Protein AF-A0A177DL27-F1 (afdb_monomer)

Foldseek 3Di:
DDPPPDPDPDPLLVVLVCCFVPPFKADAAQLVPDVVSVPRPDPDIAGLLVVQLVQQCDAPDPVPSQGSVNSVLVVDDQDPPQPDRDDPVCCDDDQHASLVLSLCSVVVNNSCSVLLSVLVNGPVCLQPCDPSSLVSSLVVCVPDPDPDDSCVVVVSSNLCSLNHPADADDPPCQPPPPPGPHHHQFNHKAWDDPDDDPKTK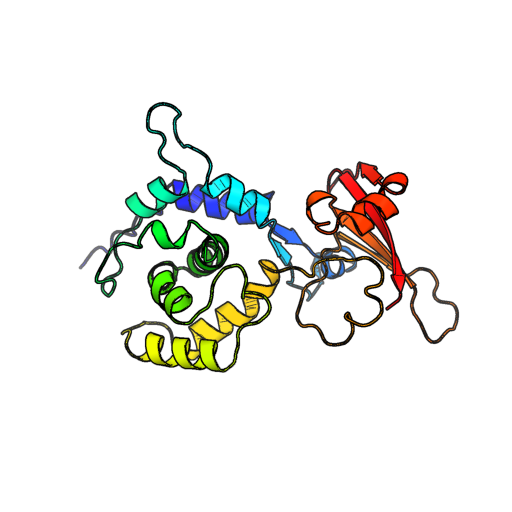IKTKHALSSHPYPVVCVVQVVQWDQDPPRGIIGIDIDID

Sequence (240 aa):
MAHTVQPHASQTLREFLHLLKQQWTLSVACQNQCDPPEQCSCLRYIVHVEDLKRWWKRTVSESTGQTKLQRLLDELEPAEHQLFPVEQKLFSGEYTCLTVFSLLLTQGRHHLIERFHNSGIDDRDLEKITPNSEATLRNSLAIVPSHDDVEKIIGDFQRERWAYCPLKLELHMDRYLQFTRVIPPFCRKVILGDKGGTASIYWVTVQKDLLSDDSLKNALQDSLYQDKEFGEVSQNGFNA

Secondary structure (DSSP, 8-state):
----------HHHHHHHHHHHHTSEEE-HHHHTSSSGGG-----EEE-HHHHHHHHHSBS-TTT--BHHHHHHHHSPPPTT-SSPPPGGGGSSTT--HHHHHHHHHTT-GGGHHHHHHTT--TTTTS---HHHHHHHHHHHTTS--SS-HHHHHHHHHHHTTTTSPPPP-TT-TTSSTT--S----SEEEE---SS-S--EEEEEEEGGG---HHHHHHTGGGEEEETTTEEEEEEEEE-

Nearest PDB structures (foldseek):
  5ibo-assembly2_B  TM=3.566E-01  e=8.378E+00  Oplophorus gracilirostris
  5t2o-assembly1_A  TM=1.981E-01  e=3.232E+00  synthetic construct

Organism: Alternaria alternata (NCBI:txid5599)

Structure (mmCIF, N/CA/C/O backbone):
data_AF-A0A177DL27-F1
#
_entry.id   AF-A0A177DL27-F1
#
loop_
_atom_site.group_PDB
_atom_site.id
_atom_site.type_symbol
_atom_site.label_atom_id
_atom_site.label_alt_id
_atom_site.label_comp_id
_atom_site.label_asym_id
_atom_site.label_entity_id
_atom_site.label_seq_id
_atom_site.pdbx_PDB_ins_code
_atom_site.Cartn_x
_atom_site.Cartn_y
_atom_site.Cartn_z
_atom_site.occupancy
_atom_site.B_iso_or_equiv
_atom_site.auth_seq_id
_atom_site.auth_comp_id
_atom_site.auth_asym_id
_atom_site.auth_atom_id
_atom_site.pdbx_PDB_model_num
ATOM 1 N N . MET A 1 1 ? 25.923 -28.989 -17.346 1.00 34.41 1 MET A N 1
ATOM 2 C CA . MET A 1 1 ? 25.128 -28.954 -16.101 1.00 34.41 1 MET A CA 1
ATOM 3 C C . MET A 1 1 ? 25.389 -27.607 -15.451 1.00 34.41 1 MET A C 1
ATOM 5 O O . MET A 1 1 ? 26.432 -27.434 -14.839 1.00 34.41 1 MET A O 1
ATOM 9 N N . ALA A 1 2 ? 24.532 -26.621 -15.719 1.00 32.34 2 ALA A N 1
ATOM 10 C CA . ALA A 1 2 ? 24.652 -25.290 -15.134 1.00 32.34 2 ALA A CA 1
ATOM 11 C C . ALA A 1 2 ? 23.882 -25.294 -13.812 1.00 32.34 2 ALA A C 1
ATOM 13 O O . ALA A 1 2 ? 22.670 -25.499 -13.802 1.00 32.34 2 ALA A O 1
ATOM 14 N N . HIS A 1 3 ? 24.597 -25.145 -12.701 1.00 32.59 3 HIS A N 1
ATOM 15 C CA . HIS A 1 3 ? 23.980 -24.901 -11.408 1.00 32.59 3 HIS A CA 1
ATOM 16 C C . HIS A 1 3 ? 23.447 -23.470 -11.411 1.00 32.59 3 HIS A C 1
ATOM 18 O O . HIS A 1 3 ? 24.212 -22.518 -11.277 1.00 32.59 3 HIS A O 1
ATOM 24 N N . THR A 1 4 ? 22.138 -23.318 -11.594 1.00 36.19 4 THR A N 1
ATOM 25 C CA . THR A 1 4 ? 21.438 -22.064 -11.323 1.00 36.19 4 THR A CA 1
ATOM 26 C C . THR A 1 4 ? 21.503 -21.834 -9.817 1.00 36.19 4 THR A C 1
ATOM 28 O O . THR A 1 4 ? 20.732 -22.410 -9.050 1.00 36.19 4 THR A O 1
ATOM 31 N N . VAL A 1 5 ? 22.495 -21.062 -9.376 1.00 37.41 5 VAL A N 1
ATOM 32 C CA . VAL A 1 5 ? 22.563 -20.550 -8.008 1.00 37.41 5 VAL A CA 1
ATOM 33 C C . VAL A 1 5 ? 21.316 -19.691 -7.823 1.00 37.41 5 VAL A C 1
ATOM 35 O O . VAL A 1 5 ? 21.174 -18.667 -8.485 1.00 37.41 5 VAL A O 1
ATOM 38 N N . GLN A 1 6 ? 20.371 -20.136 -6.991 1.00 42.50 6 GLN A N 1
ATOM 39 C CA . GLN A 1 6 ? 19.244 -19.289 -6.617 1.00 42.50 6 GLN A CA 1
ATOM 40 C C . GLN A 1 6 ? 19.812 -18.032 -5.946 1.00 42.50 6 GLN A C 1
ATOM 42 O O . GLN A 1 6 ? 20.555 -18.172 -4.969 1.00 42.50 6 GLN A O 1
ATOM 47 N N . PRO A 1 7 ? 19.502 -16.821 -6.440 1.00 53.50 7 PRO A N 1
ATOM 48 C CA . PRO A 1 7 ? 19.966 -15.605 -5.799 1.00 53.50 7 PRO A CA 1
ATOM 49 C C . PRO A 1 7 ? 19.397 -15.578 -4.382 1.00 53.50 7 PRO A C 1
ATOM 51 O O . PRO A 1 7 ? 18.187 -15.699 -4.174 1.00 53.50 7 PRO A O 1
ATOM 54 N N . HIS A 1 8 ? 20.281 -15.484 -3.389 1.00 61.94 8 HIS A N 1
ATOM 55 C CA . HIS A 1 8 ? 19.873 -15.314 -2.004 1.00 61.94 8 HIS A CA 1
ATOM 56 C C . HIS A 1 8 ? 19.027 -14.044 -1.917 1.00 61.94 8 HIS A C 1
ATOM 58 O O . HIS A 1 8 ? 19.547 -12.944 -2.071 1.00 61.94 8 HIS A O 1
ATOM 64 N N . ALA A 1 9 ? 17.721 -14.200 -1.687 1.00 69.88 9 ALA A N 1
ATOM 65 C CA . ALA A 1 9 ? 16.817 -13.068 -1.554 1.00 69.88 9 ALA A CA 1
ATOM 66 C C . ALA A 1 9 ? 17.377 -12.067 -0.529 1.00 69.88 9 ALA A C 1
ATOM 68 O O . ALA A 1 9 ? 17.699 -12.450 0.610 1.00 69.88 9 ALA A O 1
ATOM 69 N N . SER A 1 10 ? 17.484 -10.804 -0.956 1.00 87.56 10 SER A N 1
ATOM 70 C CA . SER A 1 10 ? 17.924 -9.661 -0.151 1.00 87.56 10 SER A CA 1
ATOM 71 C C . SER A 1 10 ? 17.372 -9.755 1.278 1.00 87.56 10 SER A C 1
ATOM 73 O O . SER A 1 10 ? 16.202 -10.090 1.498 1.00 87.56 10 SER A O 1
ATOM 75 N N . GLN A 1 11 ? 18.222 -9.511 2.281 1.00 91.69 11 GLN A N 1
ATOM 76 C CA . GLN A 1 11 ? 17.776 -9.510 3.678 1.00 91.69 11 GLN A CA 1
ATOM 77 C C . GLN A 1 11 ? 16.697 -8.442 3.890 1.00 91.69 11 GLN A C 1
ATOM 79 O O . GLN A 1 11 ? 15.695 -8.710 4.554 1.00 91.69 11 GLN A O 1
ATOM 84 N N . THR A 1 12 ? 16.880 -7.270 3.278 1.00 93.44 12 THR A N 1
ATOM 85 C CA . THR A 1 12 ? 15.928 -6.158 3.335 1.00 93.44 12 THR A CA 1
ATOM 86 C C . THR A 1 12 ? 14.596 -6.533 2.686 1.00 93.44 12 THR A C 1
ATOM 88 O O . THR A 1 12 ? 13.541 -6.288 3.267 1.00 93.44 12 THR A O 1
ATOM 91 N N . LEU A 1 13 ? 14.627 -7.214 1.535 1.00 93.81 13 LEU A N 1
ATOM 92 C CA . LEU A 1 13 ? 13.432 -7.732 0.868 1.00 93.81 13 LEU A CA 1
ATOM 93 C C . LEU A 1 13 ? 12.689 -8.755 1.735 1.00 93.81 13 LEU A C 1
ATOM 95 O O . LEU A 1 13 ? 11.468 -8.699 1.852 1.00 93.81 13 LEU A O 1
ATOM 99 N N . ARG A 1 14 ? 13.409 -9.685 2.373 1.00 94.50 14 ARG A N 1
ATOM 100 C CA . ARG A 1 14 ? 12.795 -10.681 3.265 1.00 94.50 14 ARG A CA 1
ATOM 101 C C . ARG A 1 14 ? 12.122 -10.035 4.470 1.00 94.50 14 ARG A C 1
ATOM 103 O O . ARG A 1 14 ? 11.017 -10.436 4.827 1.00 94.50 14 ARG A O 1
ATOM 110 N N . GLU A 1 15 ? 12.767 -9.039 5.072 1.00 96.00 15 GLU A N 1
ATOM 111 C CA . GLU A 1 15 ? 12.184 -8.257 6.165 1.00 96.00 15 GLU A CA 1
ATOM 112 C C . GLU A 1 15 ? 10.920 -7.521 5.701 1.00 96.00 15 GLU A C 1
ATOM 114 O O . GLU A 1 15 ? 9.881 -7.645 6.345 1.00 96.00 15 GLU A O 1
ATOM 119 N N . PHE A 1 16 ? 10.979 -6.839 4.551 1.00 96.31 16 PHE A N 1
ATOM 120 C CA . PHE A 1 16 ? 9.825 -6.171 3.943 1.00 96.31 16 PHE A CA 1
ATOM 121 C C . PHE A 1 16 ? 8.644 -7.131 3.751 1.00 96.31 16 PHE A C 1
ATOM 123 O O . PHE A 1 16 ? 7.546 -6.863 4.232 1.00 96.31 16 PHE A O 1
ATOM 130 N N . LEU A 1 17 ? 8.867 -8.272 3.088 1.00 95.75 17 LEU A N 1
ATOM 131 C CA . LEU A 1 17 ? 7.815 -9.255 2.811 1.00 95.75 17 LEU A CA 1
ATOM 132 C C . LEU A 1 17 ? 7.240 -9.859 4.099 1.00 95.75 17 LEU A C 1
ATOM 134 O O . LEU A 1 17 ? 6.039 -10.126 4.178 1.00 95.75 17 LEU A O 1
ATOM 138 N N . HIS A 1 18 ? 8.080 -10.061 5.117 1.00 96.19 18 HIS A N 1
ATOM 139 C CA . HIS A 1 18 ? 7.638 -10.532 6.424 1.00 96.19 18 HIS A CA 1
ATOM 140 C C . HIS A 1 18 ? 6.729 -9.510 7.115 1.00 96.19 18 HIS A C 1
ATOM 142 O O . HIS A 1 18 ? 5.626 -9.866 7.528 1.00 96.19 18 HIS A O 1
ATOM 148 N N . LEU A 1 19 ? 7.155 -8.246 7.197 1.00 96.75 19 LEU A N 1
ATOM 149 C CA . LEU A 1 19 ? 6.371 -7.170 7.809 1.00 96.75 19 LEU A CA 1
ATOM 150 C C . LEU A 1 19 ? 5.068 -6.925 7.054 1.00 96.75 19 LEU A C 1
ATOM 152 O O . LEU A 1 19 ? 4.015 -6.811 7.678 1.00 96.75 19 LEU A O 1
ATOM 156 N N . LEU A 1 20 ? 5.114 -6.942 5.722 1.00 96.12 20 LEU A N 1
ATOM 157 C CA . LEU A 1 20 ? 3.921 -6.820 4.900 1.00 96.12 20 LEU A CA 1
ATOM 158 C C . LEU A 1 20 ? 2.906 -7.909 5.247 1.00 96.12 20 LEU A C 1
ATOM 160 O O . LEU A 1 20 ? 1.748 -7.598 5.501 1.00 96.12 20 LEU A O 1
ATOM 164 N N . LYS A 1 21 ? 3.340 -9.172 5.307 1.00 94.00 21 LYS A N 1
ATOM 165 C CA . LYS A 1 21 ? 2.449 -10.305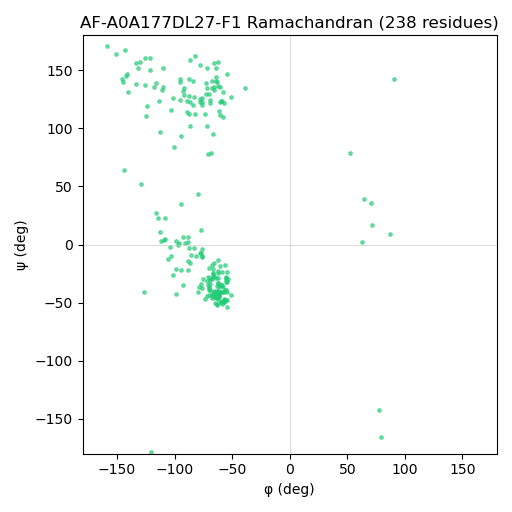 5.580 1.00 94.00 21 LYS A CA 1
ATOM 166 C C . LYS A 1 21 ? 1.934 -10.336 7.021 1.00 94.00 21 LYS A C 1
ATOM 168 O O . LYS A 1 21 ? 0.826 -10.807 7.241 1.00 94.00 21 LYS A O 1
ATOM 173 N N . GLN A 1 22 ? 2.754 -9.945 7.995 1.00 93.44 22 GLN A N 1
ATOM 174 C CA . GLN A 1 22 ? 2.463 -10.166 9.419 1.00 93.44 22 GLN A CA 1
ATOM 175 C C . GLN A 1 22 ? 1.935 -8.935 10.154 1.00 93.44 22 GLN A C 1
ATOM 177 O O . GLN A 1 22 ? 1.281 -9.096 11.176 1.00 93.44 22 GLN A O 1
ATOM 182 N N . GLN A 1 23 ? 2.263 -7.729 9.693 1.00 93.69 23 GLN A N 1
ATOM 183 C CA . GLN A 1 23 ? 1.995 -6.496 10.440 1.00 93.69 23 GLN A CA 1
ATOM 184 C C . GLN A 1 23 ? 1.215 -5.475 9.624 1.00 93.69 23 GLN A C 1
ATOM 186 O O . GLN A 1 23 ? 0.324 -4.831 10.159 1.00 93.69 23 GLN A O 1
ATOM 191 N N . TRP A 1 24 ? 1.534 -5.319 8.339 1.00 95.00 24 TRP A N 1
ATOM 192 C CA . TRP A 1 24 ? 0.912 -4.274 7.523 1.00 95.00 24 TRP A CA 1
ATOM 193 C C . TRP A 1 24 ? -0.265 -4.762 6.697 1.00 95.00 24 TRP A C 1
ATOM 195 O O . TRP A 1 24 ? -0.838 -3.957 5.979 1.00 95.00 24 TRP A O 1
ATOM 205 N N . THR A 1 25 ? -0.621 -6.041 6.757 1.00 94.00 25 THR A N 1
ATOM 206 C CA . THR A 1 25 ? -1.803 -6.564 6.069 1.00 94.00 25 THR A CA 1
ATOM 207 C C . THR A 1 25 ? -2.936 -6.734 7.063 1.00 94.00 25 THR A C 1
ATOM 209 O O . THR A 1 25 ? -2.788 -7.446 8.054 1.00 94.00 25 THR A O 1
ATOM 212 N N . LEU A 1 26 ? -4.080 -6.131 6.752 1.00 91.56 26 LEU A N 1
ATOM 213 C CA . LEU A 1 26 ? -5.310 -6.271 7.514 1.00 91.56 26 LEU A CA 1
ATOM 214 C C . LEU A 1 26 ? -6.366 -7.011 6.687 1.00 91.56 26 LEU A C 1
ATOM 216 O O . LEU A 1 26 ? -6.751 -6.577 5.597 1.00 91.56 26 LEU A O 1
ATOM 220 N N . SER A 1 27 ? -6.866 -8.111 7.243 1.00 89.19 27 SER A N 1
ATOM 221 C CA . SER A 1 27 ? -8.041 -8.830 6.747 1.00 89.19 27 SER A CA 1
ATOM 222 C C . SER A 1 27 ? -9.299 -7.976 6.885 1.00 89.19 27 SER A C 1
ATOM 224 O O . SER A 1 27 ? -9.548 -7.386 7.938 1.00 89.19 27 SER A O 1
ATOM 226 N N . VAL A 1 28 ? -10.117 -7.906 5.834 1.00 84.69 28 VAL A N 1
ATOM 227 C CA . VAL A 1 28 ? -11.296 -7.021 5.835 1.00 84.69 28 VAL A CA 1
ATOM 228 C C . VAL A 1 28 ? -12.519 -7.703 6.448 1.00 84.69 28 VAL A C 1
ATOM 230 O O . VAL A 1 28 ? -12.626 -8.928 6.459 1.00 84.69 28 VAL A O 1
ATOM 233 N N . ALA A 1 29 ? -13.497 -6.915 6.898 1.00 82.69 29 ALA A N 1
ATOM 234 C CA . ALA A 1 29 ? -14.617 -7.405 7.704 1.00 82.69 29 ALA A CA 1
ATOM 235 C C . ALA A 1 29 ? -15.412 -8.592 7.120 1.00 82.69 29 ALA A C 1
ATOM 237 O O . ALA A 1 29 ? -15.924 -9.382 7.905 1.00 82.69 29 ALA A O 1
ATOM 238 N N . CYS A 1 30 ? -15.511 -8.760 5.790 1.00 77.81 30 CYS A N 1
ATOM 239 C CA . CYS A 1 30 ? -16.160 -9.947 5.197 1.00 77.81 30 CYS A CA 1
ATOM 240 C C . CYS A 1 30 ? -15.512 -11.255 5.685 1.00 77.81 30 CYS A C 1
ATOM 242 O O . CYS A 1 30 ? -16.220 -12.217 5.949 1.00 77.81 30 CYS A O 1
ATOM 244 N N . GLN A 1 31 ? -14.183 -11.278 5.831 1.00 68.56 31 GLN A N 1
ATOM 245 C CA . GLN A 1 31 ? -13.420 -12.436 6.299 1.00 68.56 31 GLN A CA 1
ATOM 246 C C . GLN A 1 31 ? -13.692 -12.718 7.772 1.00 68.56 31 GLN A C 1
ATOM 248 O O . GLN A 1 31 ? -13.871 -13.866 8.161 1.00 68.56 31 GLN A O 1
ATOM 253 N N . ASN A 1 32 ? -13.810 -11.654 8.565 1.00 60.12 32 ASN A N 1
ATOM 254 C CA . ASN A 1 32 ? -14.014 -11.726 10.011 1.00 60.12 32 ASN A CA 1
ATOM 255 C C . ASN A 1 32 ? -15.469 -12.050 10.404 1.00 60.12 32 ASN A C 1
ATOM 257 O O . ASN A 1 32 ? -15.759 -12.243 11.581 1.00 60.12 32 ASN A O 1
ATOM 261 N N . GLN A 1 33 ? -16.391 -12.074 9.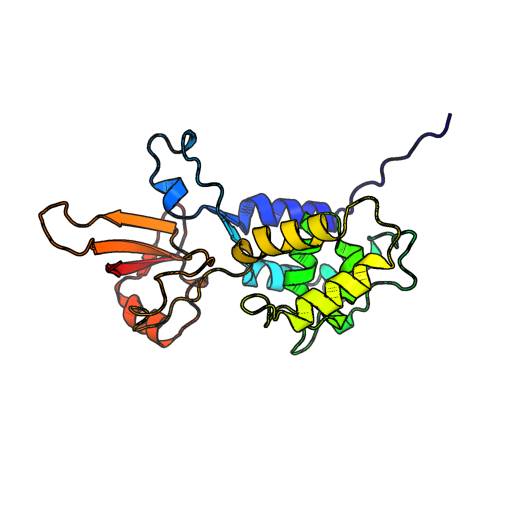438 1.00 64.25 33 GLN A N 1
ATOM 262 C CA . GLN A 1 33 ? -17.815 -12.384 9.634 1.00 64.25 33 GLN A CA 1
ATOM 263 C C . GLN A 1 33 ? -18.223 -13.768 9.143 1.00 64.25 33 GLN A C 1
ATOM 265 O O . GLN A 1 33 ? -19.348 -14.193 9.397 1.00 64.25 33 GLN A O 1
ATOM 270 N N . CYS A 1 34 ? -17.360 -14.440 8.387 1.00 66.75 34 CYS A N 1
ATOM 271 C CA . CYS A 1 34 ? -17.613 -15.800 7.950 1.00 66.75 34 CYS A CA 1
ATOM 272 C C . CYS A 1 34 ? -17.577 -16.739 9.168 1.00 66.75 34 CYS A C 1
ATOM 274 O O . CYS A 1 34 ? -16.680 -16.628 10.001 1.00 66.75 34 CYS A O 1
ATOM 276 N N . ASP A 1 35 ? -18.546 -17.652 9.269 1.00 59.28 35 ASP A N 1
ATOM 277 C CA . ASP A 1 35 ? -18.587 -18.689 10.304 1.00 59.28 35 ASP A CA 1
ATOM 278 C C . ASP A 1 35 ? -18.689 -20.085 9.652 1.00 59.28 35 ASP A C 1
ATOM 280 O O . ASP A 1 35 ? -19.717 -20.393 9.043 1.00 59.28 35 ASP A O 1
ATOM 284 N N . PRO A 1 36 ? -17.637 -20.923 9.722 1.00 66.56 36 PRO A N 1
ATOM 285 C CA . PRO A 1 36 ? -16.318 -20.609 10.265 1.00 66.56 36 PRO A CA 1
ATOM 286 C C . PRO A 1 36 ? -15.531 -19.665 9.325 1.00 66.56 36 PRO A C 1
ATOM 288 O O . PRO A 1 36 ? -15.703 -19.731 8.102 1.00 66.56 36 PRO A O 1
ATOM 291 N N . PRO A 1 37 ? -14.611 -18.828 9.846 1.00 60.50 37 PRO A N 1
ATOM 292 C CA . PRO A 1 37 ? -13.827 -17.879 9.038 1.00 60.50 37 PRO A CA 1
ATOM 293 C C . PRO A 1 37 ? -13.053 -18.539 7.887 1.00 60.50 37 PRO A C 1
ATOM 295 O O . PRO A 1 37 ? -12.838 -17.952 6.830 1.00 60.50 37 PRO A O 1
ATOM 298 N N . GLU A 1 38 ? -12.680 -19.803 8.073 1.00 65.88 38 GLU A N 1
ATOM 299 C CA . GLU A 1 38 ? -11.932 -20.644 7.133 1.00 65.88 38 GLU A CA 1
ATOM 300 C C . GLU A 1 38 ? -12.706 -20.973 5.847 1.00 65.88 38 GLU A C 1
ATOM 302 O O . GLU A 1 38 ? -12.103 -21.318 4.833 1.00 65.88 38 GLU A O 1
ATOM 307 N N . GLN A 1 39 ? -14.038 -20.866 5.870 1.00 72.19 39 GLN A N 1
ATOM 308 C CA . GLN A 1 39 ? -14.895 -21.109 4.704 1.00 72.19 39 GLN A CA 1
ATOM 309 C C . GLN A 1 39 ? -15.164 -19.837 3.895 1.00 72.19 39 GLN A C 1
ATOM 311 O O . GLN A 1 39 ? -15.884 -19.872 2.894 1.00 72.19 39 GLN A O 1
ATOM 316 N N . CYS A 1 40 ? -14.587 -18.705 4.299 1.00 73.44 40 CYS A N 1
ATOM 317 C CA . CYS A 1 40 ? -14.791 -17.457 3.596 1.00 73.44 40 CYS A CA 1
ATOM 318 C C . CYS A 1 40 ? -14.124 -17.476 2.220 1.00 73.44 40 CYS A C 1
ATOM 320 O O . CYS A 1 40 ? -12.907 -17.586 2.095 1.00 73.44 40 CYS A O 1
ATOM 322 N N . SER A 1 41 ? -14.910 -17.263 1.165 1.00 79.31 41 SER A N 1
ATOM 323 C CA . SER A 1 41 ? -14.376 -17.048 -0.185 1.00 79.31 41 SER A CA 1
ATOM 324 C C . SER A 1 41 ? -13.817 -15.634 -0.383 1.00 79.31 41 SER A C 1
ATOM 326 O O . SER A 1 41 ? -13.248 -15.325 -1.432 1.00 79.31 41 SER A O 1
ATOM 328 N N . CYS A 1 42 ? -14.006 -14.743 0.596 1.00 79.88 42 CYS A N 1
ATOM 329 C CA . CYS A 1 42 ? -13.462 -13.396 0.559 1.00 79.88 42 CYS A CA 1
ATOM 330 C C . CYS A 1 42 ? -11.953 -13.475 0.814 1.00 79.88 42 CYS A C 1
ATOM 332 O O . CYS A 1 42 ? -11.529 -13.811 1.910 1.00 79.88 42 CYS A O 1
ATOM 334 N N . LEU A 1 43 ? -11.129 -13.162 -0.184 1.00 81.50 43 LEU A N 1
ATOM 335 C CA . LEU A 1 43 ? -9.661 -13.132 -0.065 1.00 81.50 43 LEU A CA 1
ATOM 336 C C . LEU A 1 43 ? -9.116 -11.694 -0.082 1.00 81.50 43 LEU A C 1
ATOM 338 O O . LEU A 1 43 ? -7.978 -11.448 -0.471 1.00 81.50 43 LEU A O 1
ATOM 342 N N . ARG A 1 44 ? -9.967 -10.726 0.273 1.00 87.50 44 ARG A N 1
ATOM 343 C CA . ARG A 1 44 ? -9.636 -9.300 0.241 1.00 87.50 44 ARG A CA 1
ATOM 344 C C . ARG A 1 44 ? -8.918 -8.892 1.516 1.00 87.50 44 ARG A C 1
ATOM 346 O O . ARG A 1 44 ? -9.316 -9.282 2.602 1.00 87.50 44 ARG A O 1
ATOM 353 N N . TYR A 1 45 ? -7.925 -8.037 1.367 1.00 92.38 45 TYR A N 1
ATOM 354 C CA . TYR A 1 45 ? -7.178 -7.439 2.461 1.00 92.38 45 TYR A CA 1
ATOM 355 C C . TYR A 1 45 ? -6.847 -5.995 2.098 1.00 92.38 45 TYR A C 1
ATOM 357 O O . TYR A 1 45 ? -6.991 -5.595 0.938 1.00 92.38 45 TYR A O 1
ATOM 365 N N . ILE A 1 46 ? -6.401 -5.227 3.082 1.00 94.62 46 ILE A N 1
ATOM 366 C CA . ILE A 1 46 ? -5.811 -3.907 2.869 1.00 94.62 46 ILE A CA 1
ATOM 367 C C . ILE A 1 46 ? -4.395 -3.875 3.433 1.00 94.62 46 ILE A C 1
ATOM 369 O O . ILE A 1 46 ? -4.029 -4.700 4.270 1.00 94.62 46 ILE A O 1
ATOM 373 N N . VAL A 1 47 ? -3.607 -2.915 2.968 1.00 95.56 47 VAL A N 1
ATOM 374 C CA . VAL A 1 47 ? -2.242 -2.669 3.415 1.00 95.56 47 VAL A CA 1
ATOM 375 C C . VAL A 1 47 ? -2.190 -1.347 4.181 1.00 95.56 47 VAL A C 1
ATOM 377 O O . VAL A 1 47 ? -2.685 -0.331 3.694 1.00 95.56 47 VAL A O 1
ATOM 380 N N . HIS A 1 48 ? -1.538 -1.333 5.344 1.00 95.19 48 HIS A N 1
ATOM 381 C CA . HIS A 1 48 ? -1.183 -0.123 6.090 1.00 95.19 48 HIS A CA 1
ATOM 382 C C . HIS A 1 48 ? -0.064 0.629 5.351 1.00 95.19 48 HIS A C 1
ATOM 384 O O . HIS A 1 48 ? 1.122 0.543 5.679 1.00 95.19 48 HIS A O 1
ATOM 390 N N . VAL A 1 49 ? -0.442 1.347 4.289 1.00 94.62 49 VAL A N 1
ATOM 391 C CA . VAL A 1 49 ? 0.491 2.012 3.365 1.00 94.62 49 VAL A CA 1
ATOM 392 C C . VAL A 1 49 ? 1.384 3.030 4.069 1.00 94.62 49 VAL A C 1
ATOM 394 O O . VAL A 1 49 ? 2.555 3.162 3.716 1.00 94.62 49 VAL A O 1
ATOM 397 N N . GLU A 1 50 ? 0.878 3.732 5.081 1.00 93.44 50 GLU A N 1
ATOM 398 C CA . GLU A 1 50 ? 1.674 4.729 5.801 1.00 93.44 50 GLU A CA 1
ATOM 399 C C . GLU A 1 50 ? 2.764 4.092 6.672 1.00 93.44 50 GLU A C 1
ATOM 401 O O . GLU A 1 50 ? 3.880 4.616 6.733 1.00 93.44 50 GLU A O 1
ATOM 406 N N . ASP A 1 51 ? 2.511 2.924 7.264 1.00 95.25 51 ASP A N 1
ATOM 407 C CA . ASP A 1 51 ? 3.535 2.162 7.988 1.00 95.25 51 ASP A CA 1
ATOM 408 C C . ASP A 1 51 ? 4.603 1.620 7.038 1.00 95.25 51 ASP A C 1
ATOM 410 O O . ASP A 1 51 ? 5.802 1.754 7.302 1.00 95.25 51 ASP A O 1
ATOM 414 N N . LEU A 1 52 ? 4.172 1.099 5.890 1.00 95.88 52 LEU A N 1
ATOM 415 C CA . LEU A 1 52 ? 5.048 0.668 4.805 1.00 95.88 52 LEU A CA 1
ATOM 416 C C . LEU A 1 52 ? 5.946 1.820 4.319 1.00 95.88 52 LEU A C 1
ATOM 418 O O . LEU A 1 52 ? 7.169 1.671 4.248 1.00 95.88 52 LEU A O 1
ATOM 422 N N . LYS A 1 53 ? 5.375 3.000 4.041 1.00 95.12 53 LYS A N 1
ATOM 423 C CA . LYS A 1 53 ? 6.135 4.189 3.612 1.00 95.12 53 LYS A CA 1
ATOM 424 C C . LYS A 1 53 ? 7.101 4.655 4.696 1.00 95.12 53 LYS A C 1
ATOM 426 O O . LYS A 1 53 ? 8.234 5.031 4.385 1.00 95.12 53 LYS A O 1
ATOM 431 N N . ARG A 1 54 ? 6.677 4.635 5.965 1.00 95.69 54 ARG A N 1
ATOM 432 C CA . ARG A 1 54 ? 7.531 4.995 7.105 1.00 95.69 54 ARG A CA 1
ATOM 433 C C . ARG A 1 54 ? 8.711 4.038 7.227 1.00 95.69 54 ARG A C 1
ATOM 435 O O . ARG A 1 54 ? 9.830 4.491 7.458 1.00 95.69 54 ARG A O 1
ATOM 442 N N . TRP A 1 55 ? 8.486 2.742 7.023 1.00 96.44 55 TRP A N 1
ATOM 443 C CA . TRP A 1 55 ? 9.549 1.745 7.068 1.00 96.44 55 TRP A CA 1
ATOM 444 C C . TRP A 1 55 ? 10.567 1.933 5.939 1.00 96.44 55 TRP A C 1
ATOM 446 O O . TRP A 1 55 ? 11.764 1.934 6.220 1.00 96.44 55 TR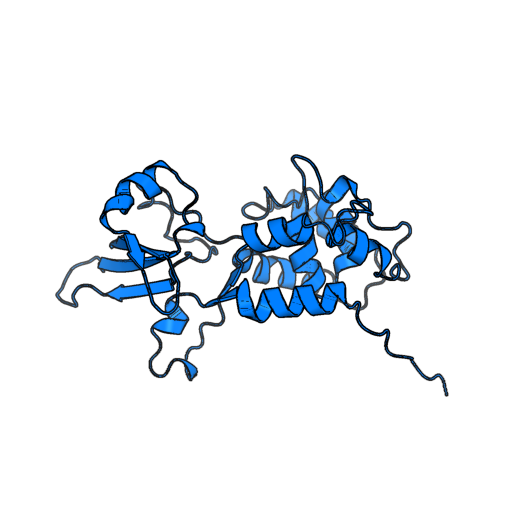P A O 1
ATOM 456 N N . TRP A 1 56 ? 10.134 2.215 4.703 1.00 95.62 56 TRP A N 1
ATOM 457 C CA . TRP A 1 56 ? 11.058 2.516 3.597 1.00 95.62 56 TRP A CA 1
ATOM 458 C C . TRP A 1 56 ? 11.972 3.709 3.872 1.00 95.62 56 TRP A C 1
ATOM 460 O O . TRP A 1 56 ? 13.145 3.696 3.496 1.00 95.62 56 TRP A O 1
ATOM 470 N N . LYS A 1 57 ? 11.437 4.729 4.551 1.00 94.56 57 LYS A N 1
ATOM 471 C CA . LYS A 1 57 ? 12.154 5.959 4.910 1.00 94.56 57 LYS A CA 1
ATOM 472 C C . LYS A 1 57 ? 13.019 5.816 6.165 1.00 94.56 57 LYS A C 1
ATOM 474 O O . LYS A 1 57 ? 13.808 6.712 6.454 1.00 94.56 57 LYS A O 1
ATOM 479 N N . ARG A 1 58 ? 12.897 4.716 6.914 1.00 94.56 58 ARG A N 1
ATOM 480 C CA . ARG A 1 58 ? 13.685 4.481 8.128 1.00 94.56 58 ARG A CA 1
ATOM 481 C C . ARG A 1 58 ? 15.165 4.328 7.778 1.00 94.56 58 ARG A C 1
ATOM 483 O O . ARG A 1 58 ? 15.513 3.593 6.853 1.00 94.56 58 ARG A O 1
ATOM 490 N N . THR A 1 59 ? 16.033 4.979 8.544 1.00 93.38 59 THR A N 1
ATOM 491 C CA . THR A 1 59 ? 17.487 4.821 8.432 1.00 93.38 59 THR A CA 1
ATOM 492 C C . THR A 1 59 ? 17.931 3.465 8.992 1.00 93.38 59 THR A C 1
ATOM 494 O O . THR A 1 59 ? 17.423 2.987 10.008 1.00 93.38 59 THR A O 1
ATOM 497 N N . VAL A 1 60 ? 18.867 2.809 8.303 1.00 88.81 60 VAL A N 1
ATOM 498 C CA . VAL A 1 60 ? 19.451 1.515 8.701 1.00 88.81 60 VAL A CA 1
ATOM 499 C C . VAL A 1 60 ? 20.457 1.706 9.836 1.00 88.81 60 VAL A C 1
ATOM 501 O O . VAL A 1 60 ? 20.523 0.886 10.747 1.00 88.81 60 VAL A O 1
ATOM 504 N N . SER A 1 61 ? 21.217 2.798 9.780 1.00 84.50 61 SER A N 1
ATOM 505 C CA . SER A 1 61 ? 22.143 3.252 10.813 1.00 84.50 61 SER A CA 1
ATOM 506 C C . SER A 1 61 ? 22.159 4.778 10.828 1.00 84.50 61 SER A C 1
ATOM 508 O O . SER A 1 61 ? 22.135 5.407 9.769 1.00 84.50 61 SER A O 1
ATOM 510 N N . GLU A 1 62 ? 22.249 5.378 12.014 1.00 77.06 62 GLU A N 1
ATOM 511 C CA . GLU A 1 62 ? 22.412 6.832 12.160 1.00 77.06 62 GLU A CA 1
ATOM 512 C C . GLU A 1 62 ? 23.723 7.329 11.537 1.00 77.06 62 GLU A C 1
ATOM 514 O O . GLU A 1 62 ? 23.788 8.449 11.045 1.00 77.06 62 GLU A O 1
ATOM 519 N N . SER A 1 63 ? 24.753 6.478 11.497 1.00 76.06 63 SER A N 1
ATOM 520 C CA . SER A 1 63 ? 26.075 6.843 10.980 1.00 76.06 63 SER A CA 1
ATOM 521 C C . SER A 1 63 ? 26.152 6.936 9.456 1.00 76.06 63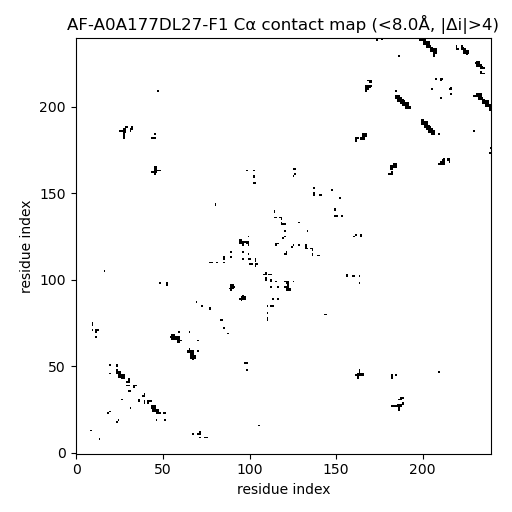 SER A C 1
ATOM 523 O O . SER A 1 63 ? 26.965 7.696 8.940 1.00 76.06 63 SER A O 1
ATOM 525 N N . THR A 1 64 ? 25.341 6.163 8.728 1.00 80.94 64 THR A N 1
ATOM 526 C CA . THR A 1 64 ? 25.369 6.145 7.256 1.00 80.94 64 THR A CA 1
ATOM 527 C C . THR A 1 64 ? 24.278 7.010 6.643 1.00 80.94 64 THR A C 1
ATOM 529 O O . THR A 1 64 ? 24.377 7.362 5.473 1.00 80.94 64 THR A O 1
ATOM 532 N N . GLY A 1 65 ? 23.209 7.309 7.393 1.00 86.88 65 GLY A N 1
ATOM 533 C CA . GLY A 1 65 ? 22.019 7.986 6.868 1.00 86.88 65 GLY A CA 1
ATOM 534 C C . GLY A 1 65 ? 21.271 7.189 5.788 1.00 86.88 65 GLY A C 1
ATOM 535 O O . GLY A 1 65 ? 20.272 7.672 5.262 1.00 86.88 65 GLY A O 1
ATOM 536 N N . GLN A 1 66 ? 21.726 5.971 5.468 1.00 91.44 66 GLN A N 1
ATOM 537 C CA . GLN A 1 66 ? 21.163 5.136 4.413 1.00 91.44 66 GLN A CA 1
ATOM 538 C C . GLN A 1 66 ? 19.783 4.636 4.834 1.00 91.44 66 GLN A C 1
ATOM 540 O O . GLN A 1 66 ? 19.622 4.081 5.927 1.00 91.44 66 GLN A O 1
ATOM 545 N N . THR A 1 67 ? 18.782 4.807 3.976 1.00 94.31 67 THR A N 1
ATOM 546 C CA . THR A 1 67 ? 17.420 4.325 4.243 1.00 94.31 67 THR A CA 1
ATOM 547 C C . THR A 1 67 ? 17.257 2.845 3.895 1.00 94.31 67 THR A C 1
ATOM 549 O O . THR A 1 67 ? 18.046 2.274 3.138 1.00 94.31 67 THR A O 1
ATOM 552 N N . LYS A 1 68 ? 16.206 2.202 4.424 1.00 94.69 68 LYS A N 1
ATOM 553 C CA . LYS A 1 68 ? 15.819 0.832 4.040 1.00 94.69 68 LYS A CA 1
ATOM 554 C C . LYS A 1 68 ? 15.601 0.708 2.534 1.00 94.69 68 LYS A C 1
ATOM 556 O O . LYS A 1 68 ? 16.015 -0.286 1.948 1.00 94.69 68 LYS A O 1
ATOM 561 N N . LEU A 1 69 ? 15.002 1.724 1.912 1.00 93.88 69 LEU A N 1
ATOM 562 C CA . LEU A 1 69 ? 14.820 1.759 0.464 1.00 93.88 69 LEU A CA 1
ATOM 563 C C . LEU A 1 69 ? 16.155 1.778 -0.275 1.00 93.88 69 LEU A C 1
ATOM 565 O O . LEU A 1 69 ? 16.361 0.949 -1.150 1.00 93.88 69 LEU A O 1
ATOM 569 N N . GLN A 1 70 ? 17.064 2.686 0.091 1.00 91.56 70 GLN A N 1
ATOM 570 C CA . GLN A 1 70 ? 18.381 2.775 -0.546 1.00 91.56 70 GLN A CA 1
ATOM 571 C C . GLN A 1 70 ? 19.136 1.455 -0.433 1.00 91.56 70 GLN A C 1
ATOM 573 O O . GLN A 1 70 ? 19.593 0.924 -1.436 1.00 91.56 70 GLN A O 1
ATOM 578 N N . ARG A 1 71 ? 19.158 0.873 0.770 1.00 92.38 71 ARG A N 1
ATOM 579 C CA . ARG A 1 71 ? 19.778 -0.430 0.994 1.00 92.38 71 ARG A CA 1
ATOM 580 C C . ARG A 1 71 ? 19.163 -1.528 0.126 1.00 92.38 71 ARG A C 1
ATOM 582 O O . ARG A 1 71 ? 19.898 -2.358 -0.387 1.00 92.38 71 ARG A O 1
ATOM 589 N N . LEU A 1 72 ? 17.838 -1.553 -0.039 1.00 92.56 72 LEU A N 1
ATOM 590 C CA . LEU A 1 72 ? 17.213 -2.524 -0.933 1.00 92.56 72 LEU A CA 1
ATOM 591 C C . LEU A 1 72 ? 17.636 -2.294 -2.386 1.00 92.56 72 LEU A C 1
ATOM 593 O O . LEU A 1 72 ? 17.968 -3.260 -3.057 1.00 92.56 72 LEU A O 1
ATOM 597 N N . LEU A 1 73 ? 17.620 -1.051 -2.870 1.00 90.44 73 LEU A N 1
ATOM 598 C CA . LEU A 1 73 ? 18.021 -0.738 -4.245 1.00 90.44 73 LEU A CA 1
ATOM 599 C C . LEU A 1 73 ? 19.475 -1.149 -4.522 1.00 90.44 73 LEU A C 1
ATOM 601 O O . LEU A 1 73 ? 19.749 -1.640 -5.609 1.00 90.44 73 LEU A O 1
ATOM 605 N N . ASP A 1 74 ? 20.363 -1.017 -3.532 1.00 88.19 74 ASP A N 1
ATOM 606 C CA . ASP A 1 74 ? 21.757 -1.475 -3.616 1.00 88.19 74 ASP A CA 1
ATOM 607 C C . ASP A 1 74 ? 21.882 -3.016 -3.599 1.00 88.19 74 ASP A C 1
ATOM 609 O O . ASP A 1 74 ? 22.845 -3.568 -4.124 1.00 88.19 74 ASP A O 1
ATOM 613 N N . GLU A 1 75 ? 20.929 -3.718 -2.974 1.00 89.19 75 GLU A N 1
ATOM 614 C CA . GLU A 1 75 ? 20.884 -5.188 -2.880 1.00 89.19 75 GLU A CA 1
ATOM 615 C C . GLU A 1 75 ? 20.157 -5.852 -4.069 1.00 89.19 75 GLU A C 1
ATOM 617 O O . GLU A 1 75 ? 20.231 -7.074 -4.222 1.00 89.19 75 GLU A O 1
ATOM 622 N N . LEU A 1 76 ? 19.407 -5.091 -4.873 1.00 86.12 76 LEU A N 1
ATOM 623 C CA . LEU A 1 76 ? 18.683 -5.609 -6.031 1.00 86.12 76 LEU A CA 1
ATOM 624 C C . LEU A 1 76 ? 19.612 -5.679 -7.245 1.00 86.12 76 LEU A C 1
ATOM 626 O O . LEU A 1 76 ? 20.117 -4.666 -7.723 1.00 86.12 76 LEU A O 1
ATOM 630 N N . GLU A 1 77 ? 19.787 -6.886 -7.776 1.00 76.75 77 GLU A N 1
ATOM 631 C CA . GLU A 1 77 ? 20.472 -7.086 -9.051 1.00 76.75 77 GLU A CA 1
ATOM 632 C C . GLU A 1 77 ? 19.693 -6.391 -10.184 1.00 76.75 77 GLU A C 1
ATOM 634 O O . GLU A 1 77 ? 18.463 -6.529 -10.252 1.00 76.75 77 GLU A O 1
ATOM 639 N N . PRO A 1 78 ? 20.369 -5.680 -11.103 1.00 72.25 78 PRO A N 1
ATOM 640 C CA . PRO A 1 78 ? 19.725 -5.153 -12.298 1.00 72.25 78 PRO A CA 1
ATOM 641 C C . PRO A 1 78 ? 19.093 -6.294 -13.101 1.00 72.25 78 PRO A C 1
ATOM 643 O O . PRO A 1 78 ? 19.742 -7.306 -13.372 1.00 72.25 78 PRO A O 1
ATOM 646 N N . ALA A 1 79 ? 17.833 -6.144 -13.513 1.00 70.69 79 ALA A N 1
ATOM 647 C CA . ALA A 1 79 ? 17.231 -7.113 -14.427 1.00 70.69 79 ALA A CA 1
ATOM 648 C C . ALA A 1 79 ? 17.968 -7.109 -15.782 1.00 70.69 79 ALA A C 1
ATOM 650 O O . ALA A 1 79 ? 18.459 -6.068 -16.213 1.00 70.69 79 ALA A O 1
ATOM 651 N N . GLU A 1 80 ? 17.984 -8.235 -16.508 1.00 65.38 80 GLU A N 1
ATOM 652 C CA . GLU A 1 80 ? 18.684 -8.360 -17.808 1.00 65.38 80 GLU A CA 1
ATOM 653 C C . GLU A 1 80 ? 18.278 -7.293 -18.844 1.00 65.38 80 GLU A C 1
ATOM 655 O O . GLU A 1 80 ? 19.032 -6.978 -19.763 1.00 65.38 80 GLU A O 1
ATOM 660 N N . HIS A 1 81 ? 17.080 -6.721 -18.707 1.00 65.19 81 HIS A N 1
ATOM 661 C CA . HIS A 1 81 ? 16.527 -5.698 -19.604 1.00 65.19 81 HIS A CA 1
ATOM 662 C C . HIS A 1 81 ? 16.477 -4.302 -18.978 1.00 65.19 81 HIS A C 1
ATOM 664 O O . HIS A 1 81 ? 15.935 -3.363 -19.569 1.00 65.19 81 HIS A O 1
ATOM 670 N N . GLN A 1 82 ? 17.010 -4.162 -17.769 1.00 67.12 82 GLN A N 1
ATOM 671 C CA . GLN A 1 82 ? 17.098 -2.898 -17.073 1.00 67.12 82 GLN A CA 1
ATOM 672 C C . GLN A 1 82 ? 18.386 -2.194 -17.502 1.00 67.12 82 GLN A C 1
ATOM 674 O O . GLN A 1 82 ? 19.483 -2.534 -17.070 1.00 67.12 82 GLN A O 1
ATOM 679 N N . LEU A 1 83 ? 18.236 -1.208 -18.389 1.00 56.25 83 LEU A N 1
ATOM 680 C CA . LEU A 1 83 ? 19.362 -0.436 -18.922 1.00 56.25 83 LEU A CA 1
ATOM 681 C C . LEU A 1 83 ? 20.047 0.417 -17.843 1.00 56.25 83 LEU A C 1
ATOM 683 O O . LEU A 1 83 ? 21.237 0.699 -17.962 1.00 56.25 83 LEU A O 1
ATOM 687 N N . PHE A 1 84 ? 19.304 0.818 -16.803 1.00 58.97 84 PHE A N 1
ATOM 688 C CA . PHE A 1 84 ? 19.784 1.685 -15.729 1.00 58.97 84 PHE A CA 1
ATOM 689 C C . PHE A 1 84 ? 19.217 1.272 -14.363 1.00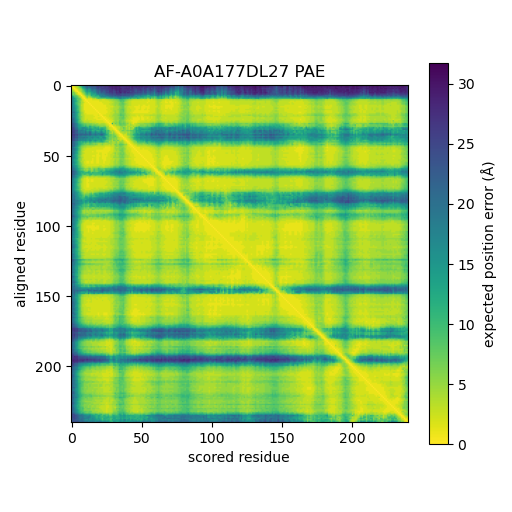 58.97 84 PHE A C 1
ATOM 691 O O . PHE A 1 84 ? 18.060 0.848 -14.292 1.00 58.97 84 PHE A O 1
ATOM 698 N N . PRO A 1 85 ? 19.992 1.406 -13.269 1.00 71.81 85 PRO A N 1
ATOM 699 C CA . PRO A 1 85 ? 19.482 1.210 -11.914 1.00 71.81 85 PRO A CA 1
ATOM 700 C C . PRO A 1 85 ? 18.267 2.098 -11.638 1.00 71.81 85 PRO A C 1
ATOM 702 O O . PRO A 1 85 ? 18.214 3.231 -12.112 1.00 71.81 85 PRO A O 1
ATOM 705 N N . VAL A 1 86 ? 17.329 1.600 -10.827 1.00 78.88 86 VAL A N 1
ATOM 706 C CA . VAL A 1 86 ? 16.128 2.358 -10.451 1.00 78.88 86 VAL A CA 1
ATOM 707 C C . VAL A 1 86 ? 16.530 3.679 -9.795 1.00 78.88 86 VAL A C 1
ATOM 709 O O . VAL A 1 86 ? 17.211 3.703 -8.766 1.00 78.88 86 VAL A O 1
ATOM 712 N N . GLU A 1 87 ? 16.082 4.791 -10.370 1.00 79.81 87 GLU A N 1
ATOM 713 C CA . GLU A 1 87 ? 16.463 6.112 -9.884 1.00 79.81 87 GLU A CA 1
ATOM 714 C C . GLU A 1 87 ? 15.773 6.454 -8.552 1.00 79.81 87 GLU A C 1
ATOM 716 O O . GLU A 1 87 ? 14.547 6.434 -8.435 1.00 79.81 87 GLU A O 1
ATOM 721 N N . GLN A 1 88 ? 16.549 6.885 -7.549 1.00 81.12 88 GLN A N 1
ATOM 722 C CA . GLN A 1 88 ? 16.009 7.254 -6.228 1.00 81.12 88 GLN A CA 1
ATOM 723 C C . GLN A 1 88 ? 14.967 8.384 -6.279 1.00 81.12 88 GLN A C 1
ATOM 725 O O . GLN A 1 88 ? 14.125 8.495 -5.386 1.00 81.12 88 GLN A O 1
ATOM 730 N N . LYS A 1 89 ? 15.001 9.218 -7.327 1.00 86.00 89 LYS A N 1
ATOM 731 C CA . LYS A 1 89 ? 14.051 10.322 -7.526 1.00 86.00 89 LYS A CA 1
ATOM 732 C C . LYS A 1 89 ? 12.603 9.849 -7.690 1.00 86.00 89 LYS A C 1
ATOM 734 O O . LYS A 1 89 ? 11.698 10.609 -7.381 1.00 86.00 89 LYS A O 1
ATOM 739 N N . LEU A 1 90 ? 12.385 8.598 -8.106 1.00 88.94 90 LEU A N 1
ATOM 740 C CA . LEU A 1 90 ? 11.049 8.001 -8.229 1.00 88.94 90 LEU A CA 1
ATOM 741 C C . LEU A 1 90 ? 10.352 7.832 -6.874 1.00 88.94 90 LEU A C 1
ATOM 743 O O . LEU A 1 90 ? 9.147 7.610 -6.811 1.00 88.94 90 LEU A O 1
ATOM 747 N N . PHE A 1 91 ? 11.104 7.908 -5.777 1.00 91.38 91 PHE A N 1
ATOM 748 C CA . PHE A 1 91 ? 10.610 7.626 -4.433 1.00 91.38 91 PHE A CA 1
ATOM 749 C C . PHE A 1 91 ? 10.493 8.868 -3.554 1.00 91.38 91 PHE A C 1
ATOM 751 O O . PHE A 1 91 ? 10.126 8.766 -2.380 1.00 91.38 91 PHE A O 1
ATOM 758 N N . SER A 1 92 ? 10.766 10.046 -4.108 1.00 88.25 92 SER A N 1
ATOM 759 C CA . SER A 1 92 ? 10.695 11.324 -3.409 1.00 88.25 92 SER A CA 1
ATOM 760 C C . SER A 1 92 ? 9.794 12.317 -4.145 1.00 88.25 92 SER A C 1
ATOM 762 O O . SER A 1 92 ? 9.486 12.162 -5.322 1.00 88.25 92 SER A O 1
ATOM 764 N N . GLY A 1 93 ? 9.336 13.340 -3.423 1.00 89.38 93 GLY A N 1
ATOM 765 C CA . GLY A 1 93 ? 8.481 14.385 -3.980 1.00 89.38 93 GLY A CA 1
ATOM 766 C C . GLY A 1 93 ? 7.009 13.995 -4.118 1.00 89.38 93 GLY A C 1
ATOM 767 O O . GLY A 1 93 ? 6.528 13.043 -3.503 1.00 89.38 93 GLY A O 1
ATOM 768 N N . GLU A 1 94 ? 6.293 14.805 -4.894 1.00 85.50 94 GLU A N 1
ATOM 769 C CA . GLU A 1 94 ? 4.842 14.714 -5.075 1.00 85.50 94 GLU A CA 1
ATOM 770 C C . GLU A 1 94 ? 4.429 13.468 -5.878 1.00 85.50 94 GLU A C 1
ATOM 772 O O . GLU A 1 94 ? 3.455 12.810 -5.532 1.00 85.50 94 GLU A O 1
ATOM 777 N N . TYR A 1 95 ? 5.220 13.096 -6.885 1.00 88.06 95 TYR A N 1
ATOM 778 C CA . TYR A 1 95 ? 4.972 11.987 -7.818 1.00 88.06 95 TYR A CA 1
ATOM 779 C C . TYR A 1 95 ? 5.672 10.691 -7.367 1.00 88.06 95 TYR A C 1
ATOM 781 O O . TYR A 1 95 ? 6.204 9.925 -8.170 1.00 88.06 95 TYR A O 1
ATOM 789 N N . THR A 1 96 ? 5.746 10.471 -6.051 1.00 93.75 96 THR A N 1
ATOM 790 C CA . THR A 1 96 ? 6.420 9.296 -5.484 1.00 93.75 96 THR A CA 1
ATOM 791 C C . THR A 1 96 ? 5.714 8.001 -5.888 1.00 93.75 96 THR A C 1
ATOM 793 O O . THR A 1 96 ? 4.489 7.938 -5.963 1.00 93.75 96 THR A O 1
ATOM 796 N N . CYS A 1 97 ? 6.497 6.953 -6.119 1.00 95.56 97 CYS A N 1
ATOM 797 C CA . CYS A 1 97 ? 6.027 5.626 -6.502 1.00 95.56 97 CYS A CA 1
ATOM 798 C C . CYS A 1 97 ? 6.359 4.563 -5.444 1.00 95.56 97 CYS A C 1
ATOM 800 O O . CYS A 1 97 ? 6.556 3.398 -5.783 1.00 95.56 97 CYS A O 1
ATOM 802 N N . LEU A 1 98 ? 6.489 4.935 -4.165 1.00 95.75 98 LEU A N 1
ATOM 803 C CA . LEU A 1 98 ? 6.839 3.993 -3.091 1.00 95.75 98 LEU A CA 1
ATOM 804 C C . LEU A 1 98 ? 5.817 2.859 -2.939 1.00 95.75 98 LEU A C 1
ATOM 806 O O . LEU A 1 98 ? 6.193 1.700 -2.738 1.00 95.75 98 LEU A O 1
ATOM 810 N N . THR A 1 99 ? 4.531 3.179 -3.036 1.00 96.88 99 THR A N 1
ATOM 811 C CA . THR A 1 99 ? 3.429 2.218 -2.919 1.00 96.88 99 THR A CA 1
ATOM 812 C C . THR A 1 99 ? 3.345 1.356 -4.173 1.00 96.88 99 THR A C 1
ATOM 814 O O . THR A 1 99 ? 3.310 0.129 -4.063 1.00 96.88 99 THR A O 1
ATOM 817 N N . VAL A 1 100 ? 3.409 1.976 -5.358 1.00 97.06 100 VAL A N 1
ATOM 818 C CA . VAL A 1 100 ? 3.460 1.265 -6.651 1.00 97.06 100 VAL A CA 1
ATOM 819 C C . VAL A 1 100 ? 4.637 0.288 -6.683 1.00 97.06 100 VAL A C 1
ATOM 821 O O . VAL A 1 100 ? 4.465 -0.886 -7.003 1.00 97.06 100 VAL A O 1
ATOM 824 N N . PHE A 1 101 ? 5.826 0.741 -6.286 1.00 96.56 101 PHE A N 1
ATOM 825 C CA . PHE A 1 101 ? 7.027 -0.087 -6.210 1.00 96.56 101 PHE A CA 1
ATOM 826 C C . PHE A 1 101 ? 6.869 -1.241 -5.236 1.00 96.56 101 PHE A C 1
ATOM 828 O O . PHE A 1 101 ? 7.232 -2.362 -5.569 1.00 96.56 101 PHE A O 1
ATOM 835 N N . SER A 1 102 ? 6.285 -0.997 -4.065 1.00 97.25 102 SER A N 1
ATOM 836 C CA . SER A 1 102 ? 6.049 -2.045 -3.072 1.00 97.25 102 SER A CA 1
ATOM 837 C C . SER A 1 102 ? 5.113 -3.136 -3.582 1.00 97.25 102 SER A C 1
ATOM 839 O O . SER A 1 102 ? 5.360 -4.311 -3.326 1.00 97.25 102 SER A O 1
ATOM 841 N N . LEU A 1 103 ? 4.073 -2.763 -4.330 1.00 97.25 103 LEU A N 1
ATOM 842 C CA . LEU A 1 103 ? 3.179 -3.710 -4.994 1.00 97.25 103 LEU A CA 1
ATOM 843 C C . LEU A 1 103 ? 3.911 -4.472 -6.110 1.00 97.25 103 LEU A C 1
ATOM 845 O O . LEU A 1 103 ? 3.841 -5.694 -6.184 1.00 97.25 103 LEU A O 1
ATOM 849 N N . LEU A 1 104 ? 4.682 -3.795 -6.962 1.00 95.19 104 LEU A N 1
ATOM 850 C CA . LEU A 1 104 ? 5.468 -4.490 -7.987 1.00 95.19 104 LEU A CA 1
ATOM 851 C C . LEU A 1 104 ? 6.514 -5.428 -7.371 1.00 95.19 104 LEU A C 1
ATOM 853 O O . LEU A 1 104 ? 6.796 -6.490 -7.922 1.00 95.19 104 LEU A O 1
ATOM 857 N N . LEU A 1 105 ? 7.073 -5.066 -6.218 1.00 94.44 105 LEU A N 1
ATOM 858 C CA . LEU A 1 105 ? 8.046 -5.870 -5.490 1.00 94.44 105 LEU A CA 1
ATOM 859 C C . LEU A 1 105 ? 7.433 -7.180 -4.978 1.00 94.44 105 LEU A C 1
ATOM 861 O O . LEU A 1 105 ? 8.072 -8.222 -5.119 1.00 94.44 105 LEU A O 1
ATOM 865 N N . THR A 1 106 ? 6.196 -7.172 -4.465 1.00 95.00 106 THR A N 1
ATOM 866 C CA . THR A 1 106 ? 5.501 -8.411 -4.054 1.00 95.00 106 THR A CA 1
ATOM 867 C C . THR A 1 106 ? 5.166 -9.319 -5.230 1.00 95.00 106 THR A C 1
ATOM 869 O O . THR A 1 106 ? 5.141 -10.537 -5.070 1.00 95.00 106 THR A O 1
ATOM 872 N N . GLN A 1 107 ? 4.977 -8.743 -6.416 1.00 93.38 107 GLN A N 1
ATOM 873 C CA . GLN A 1 107 ? 4.768 -9.482 -7.661 1.00 93.38 107 GLN A CA 1
ATOM 874 C C . GLN A 1 107 ? 6.077 -9.952 -8.317 1.00 93.38 107 GLN A C 1
ATOM 876 O O . GLN A 1 107 ? 6.035 -10.606 -9.356 1.00 93.38 107 GLN A O 1
ATOM 881 N N . GLY A 1 108 ? 7.246 -9.607 -7.762 1.00 90.75 108 GLY A N 1
ATOM 882 C CA . GLY A 1 108 ? 8.545 -9.909 -8.374 1.00 90.75 108 GLY A CA 1
ATOM 883 C C . GLY A 1 108 ? 8.858 -9.075 -9.627 1.00 90.75 108 GLY A C 1
ATOM 884 O O . GLY A 1 108 ? 9.755 -9.415 -10.393 1.00 90.75 108 GLY A O 1
ATOM 885 N N . ARG A 1 109 ? 8.142 -7.966 -9.838 1.00 91.12 109 ARG A N 1
ATOM 886 C CA . ARG A 1 109 ? 8.172 -7.114 -11.042 1.00 91.12 109 ARG A CA 1
ATOM 887 C C . ARG A 1 109 ? 8.719 -5.706 -10.780 1.00 91.12 109 ARG A C 1
ATOM 889 O O . ARG A 1 109 ? 8.437 -4.773 -11.525 1.00 91.12 109 ARG A O 1
ATOM 896 N N . HIS A 1 110 ? 9.509 -5.536 -9.720 1.00 90.75 110 HIS A N 1
ATOM 897 C CA . HIS A 1 110 ? 10.059 -4.242 -9.290 1.00 90.75 110 HIS A CA 1
ATOM 898 C C . HIS A 1 110 ? 10.833 -3.494 -10.392 1.00 90.75 110 HIS A C 1
ATOM 900 O O . HIS A 1 110 ? 10.768 -2.270 -10.463 1.00 90.75 110 HIS A O 1
ATOM 906 N N . HIS A 1 111 ? 11.501 -4.217 -11.294 1.00 88.44 111 HIS A N 1
ATOM 907 C CA . HIS A 1 111 ? 12.233 -3.667 -12.441 1.00 88.44 111 HIS A CA 1
ATOM 908 C C . HIS A 1 111 ? 11.343 -2.911 -13.452 1.00 88.44 111 HIS A C 1
ATOM 910 O O . HIS A 1 111 ? 11.854 -2.202 -14.314 1.00 88.44 111 HIS A O 1
ATOM 916 N N . LEU A 1 112 ? 10.012 -3.035 -13.366 1.00 91.75 112 LEU A N 1
ATOM 917 C CA . LEU A 1 112 ? 9.065 -2.325 -14.232 1.00 91.75 112 LEU A CA 1
ATOM 918 C C . LEU A 1 112 ? 8.676 -0.934 -13.706 1.00 91.75 112 LEU A C 1
ATOM 920 O O . LEU A 1 112 ? 7.939 -0.227 -14.390 1.00 91.75 112 LEU A O 1
ATOM 924 N N . ILE A 1 113 ? 9.150 -0.521 -12.525 1.00 93.56 113 ILE A N 1
ATOM 925 C CA . ILE A 1 113 ? 8.697 0.704 -11.843 1.00 93.56 113 ILE A CA 1
ATOM 926 C C . ILE A 1 113 ? 8.797 1.970 -12.701 1.00 93.56 113 ILE A C 1
ATOM 928 O O . ILE A 1 113 ? 7.858 2.762 -12.739 1.00 93.56 113 ILE A O 1
ATOM 932 N N . GLU A 1 114 ? 9.880 2.130 -13.462 1.00 91.88 114 GLU A N 1
ATOM 933 C CA . GLU A 1 114 ? 10.056 3.276 -14.361 1.00 91.88 114 GLU A CA 1
ATOM 934 C C . GLU A 1 114 ? 8.970 3.346 -15.435 1.00 91.88 114 GLU A C 1
ATOM 936 O O . GLU A 1 114 ? 8.519 4.431 -15.792 1.00 91.88 114 GLU A O 1
ATOM 941 N N . ARG A 1 115 ? 8.498 2.198 -15.934 1.00 92.69 115 ARG A N 1
ATOM 942 C CA . ARG A 1 115 ? 7.440 2.144 -16.953 1.00 92.69 115 ARG A CA 1
ATOM 943 C C . ARG A 1 115 ? 6.096 2.567 -16.379 1.00 92.69 115 ARG A C 1
ATOM 945 O O . ARG A 1 115 ? 5.358 3.284 -17.050 1.00 92.69 115 ARG A O 1
ATOM 952 N N . PHE A 1 116 ? 5.804 2.170 -15.142 1.00 94.94 116 PHE A N 1
ATOM 953 C CA . PHE A 1 116 ? 4.612 2.625 -14.425 1.00 94.94 116 PHE A CA 1
ATOM 954 C C . PHE A 1 116 ? 4.657 4.138 -14.200 1.00 94.94 116 PHE A C 1
ATOM 956 O O . PHE A 1 116 ? 3.747 4.839 -14.643 1.00 94.94 116 PHE A O 1
ATOM 963 N N . HIS A 1 117 ? 5.757 4.649 -13.643 1.00 94.50 117 HIS A N 1
ATOM 964 C CA . HIS A 1 117 ? 5.939 6.084 -13.419 1.00 94.50 117 HIS A CA 1
ATOM 965 C C . HIS A 1 117 ? 5.832 6.894 -14.723 1.00 94.50 117 HIS A C 1
ATOM 967 O O . HIS A 1 117 ? 5.056 7.843 -14.805 1.00 94.50 117 HIS A O 1
ATOM 973 N N . ASN A 1 118 ? 6.535 6.485 -15.785 1.00 93.19 118 ASN A N 1
ATOM 974 C CA . ASN A 1 118 ? 6.520 7.185 -17.077 1.00 93.19 118 ASN A CA 1
ATOM 975 C C . ASN A 1 118 ? 5.163 7.112 -17.793 1.00 93.19 118 ASN A C 1
ATOM 977 O O . ASN A 1 118 ? 4.895 7.913 -18.687 1.00 93.19 118 ASN A O 1
ATOM 981 N N . SER A 1 119 ? 4.299 6.178 -17.393 1.00 94.44 119 SER A N 1
ATOM 982 C CA . SER A 1 119 ? 2.912 6.090 -17.861 1.00 94.44 119 SER A CA 1
ATOM 983 C C . SER A 1 119 ? 1.942 6.917 -17.008 1.00 94.44 119 SER A C 1
ATOM 985 O O . SER A 1 119 ? 0.731 6.836 -17.208 1.00 94.44 119 SER A O 1
ATOM 987 N N . GLY A 1 120 ? 2.452 7.701 -16.051 1.00 94.06 120 GLY A N 1
ATOM 988 C CA . GLY A 1 120 ? 1.646 8.490 -15.121 1.00 94.06 120 GLY A CA 1
ATOM 989 C C . GLY A 1 120 ? 0.902 7.626 -14.104 1.00 94.06 120 GLY A C 1
ATOM 990 O O . GLY A 1 120 ? -0.251 7.910 -13.801 1.00 94.06 120 GLY A O 1
ATOM 991 N N . ILE A 1 121 ? 1.511 6.526 -13.650 1.00 95.50 121 ILE A N 1
ATOM 992 C CA . ILE A 1 121 ? 0.980 5.686 -12.571 1.00 95.50 121 ILE A CA 1
ATOM 993 C C . ILE A 1 121 ? 1.923 5.821 -11.375 1.00 95.50 121 ILE A C 1
ATOM 995 O O . ILE A 1 121 ? 2.953 5.149 -11.304 1.00 95.50 121 ILE A O 1
ATOM 999 N N . ASP A 1 122 ? 1.548 6.706 -10.454 1.00 95.00 122 ASP A N 1
ATOM 1000 C CA . ASP A 1 122 ? 2.239 6.988 -9.195 1.00 95.00 122 ASP A CA 1
ATOM 1001 C C . ASP A 1 122 ? 1.318 6.729 -7.983 1.00 95.00 122 ASP A C 1
ATOM 1003 O O . ASP A 1 122 ? 0.173 6.291 -8.136 1.00 95.00 122 ASP A O 1
ATOM 1007 N N . ASP A 1 123 ? 1.809 6.967 -6.762 1.00 94.88 123 ASP A N 1
ATOM 1008 C CA . ASP A 1 123 ? 1.055 6.703 -5.529 1.00 94.88 123 ASP A CA 1
ATOM 1009 C C . ASP A 1 123 ? -0.236 7.538 -5.398 1.00 94.88 123 ASP A C 1
ATOM 1011 O O . ASP A 1 123 ? -1.156 7.121 -4.689 1.00 94.88 123 ASP A O 1
ATOM 1015 N N . ARG A 1 124 ? -0.330 8.708 -6.047 1.00 90.44 124 ARG A N 1
ATOM 1016 C CA . ARG A 1 124 ? -1.513 9.589 -5.990 1.00 90.44 124 ARG A CA 1
ATOM 1017 C C . ARG A 1 124 ? -2.622 9.089 -6.908 1.00 90.44 124 ARG A C 1
ATOM 1019 O O . ARG A 1 124 ? -3.797 9.161 -6.546 1.00 90.44 124 ARG A O 1
ATOM 1026 N N . ASP A 1 125 ? -2.246 8.551 -8.064 1.00 85.75 125 ASP A N 1
ATOM 1027 C CA . ASP A 1 125 ? -3.181 8.122 -9.108 1.00 85.75 125 ASP A CA 1
ATOM 1028 C C . ASP A 1 125 ? -3.583 6.642 -9.001 1.00 85.75 125 ASP A C 1
ATOM 1030 O O . ASP A 1 125 ? -4.334 6.129 -9.837 1.00 85.75 125 ASP A O 1
ATOM 1034 N N . LEU A 1 126 ? -3.171 5.954 -7.927 1.00 89.44 126 LEU A N 1
ATOM 1035 C CA . LEU A 1 126 ? -3.550 4.565 -7.653 1.00 89.44 126 LEU A CA 1
ATOM 1036 C C . LEU A 1 126 ? -5.063 4.336 -7.610 1.00 89.44 126 LEU A C 1
ATOM 1038 O O . LEU A 1 126 ? -5.500 3.237 -7.941 1.00 89.44 126 LEU A O 1
ATOM 1042 N N . GLU A 1 127 ? -5.874 5.333 -7.250 1.00 86.81 127 GLU A N 1
ATOM 1043 C CA . GLU A 1 127 ? -7.343 5.240 -7.294 1.00 86.81 127 GLU A CA 1
ATOM 1044 C C . GLU A 1 127 ? -7.882 5.394 -8.727 1.00 86.81 127 GLU A C 1
ATOM 1046 O O . GLU A 1 127 ? -8.865 4.745 -9.106 1.00 86.81 127 GLU A O 1
ATOM 1051 N N . LYS A 1 128 ? -7.218 6.217 -9.548 1.00 86.38 128 LYS A N 1
ATOM 1052 C CA . LYS A 1 128 ? -7.748 6.800 -10.791 1.00 86.38 128 LYS A CA 1
ATOM 1053 C C . LYS A 1 128 ? -6.820 6.590 -11.988 1.00 86.38 128 LYS A C 1
ATOM 1055 O O . LYS A 1 128 ? -6.528 7.520 -12.734 1.00 86.38 128 LYS A O 1
ATOM 1060 N N . ILE A 1 129 ? -6.423 5.345 -12.230 1.00 87.94 129 ILE A N 1
ATOM 1061 C CA . ILE A 1 129 ? -5.678 4.997 -13.446 1.00 87.94 129 ILE A CA 1
ATOM 1062 C C . ILE A 1 129 ? -6.540 5.315 -14.671 1.00 87.94 129 ILE A C 1
ATOM 1064 O O . ILE A 1 129 ? -7.602 4.719 -14.871 1.00 87.94 129 ILE A O 1
ATOM 1068 N N . THR A 1 130 ? -6.088 6.272 -15.480 1.00 91.19 130 THR A N 1
ATOM 1069 C CA . THR A 1 130 ? -6.819 6.710 -16.672 1.00 91.19 130 THR A CA 1
ATOM 1070 C C . THR A 1 130 ? -6.641 5.715 -17.826 1.00 91.19 130 THR A C 1
ATOM 1072 O O . THR A 1 130 ? -5.601 5.053 -17.908 1.00 91.19 130 THR A O 1
ATOM 1075 N N . PRO A 1 131 ? -7.589 5.643 -18.782 1.00 93.12 131 PRO A N 1
ATOM 1076 C CA . PRO A 1 131 ? -7.409 4.837 -19.992 1.00 93.12 131 PRO A CA 1
ATOM 1077 C C . PRO A 1 131 ? -6.138 5.200 -20.775 1.00 93.12 131 PRO A C 1
ATOM 1079 O O . PRO A 1 131 ? -5.509 4.330 -21.370 1.00 93.12 131 PRO A O 1
ATOM 1082 N N . ASN A 1 132 ? -5.734 6.475 -20.744 1.00 94.62 132 ASN A N 1
ATOM 1083 C CA . ASN A 1 132 ? -4.517 6.941 -21.402 1.00 94.62 132 ASN A CA 1
ATOM 1084 C C . ASN A 1 132 ? -3.247 6.424 -20.704 1.00 94.62 132 ASN A C 1
ATOM 1086 O O . ASN A 1 132 ? -2.325 5.957 -21.373 1.00 94.62 132 ASN A O 1
ATOM 1090 N N . SER A 1 133 ? -3.218 6.458 -19.367 1.00 94.56 133 SER A N 1
ATOM 1091 C CA . SER A 1 133 ? -2.122 5.900 -18.564 1.00 94.56 133 SER A CA 1
ATOM 1092 C C . SER A 1 133 ? -1.980 4.395 -18.801 1.00 94.56 133 SER A C 1
ATOM 1094 O O . SER A 1 133 ? -0.879 3.904 -19.035 1.00 94.56 133 SER A O 1
ATOM 1096 N N . GLU A 1 134 ? -3.095 3.658 -18.832 1.00 93.88 134 GLU A N 1
ATOM 1097 C CA . GLU A 1 134 ? -3.075 2.216 -19.106 1.00 93.88 134 GLU A CA 1
ATOM 1098 C C . GLU A 1 134 ? -2.611 1.898 -20.537 1.00 93.88 134 GLU A C 1
ATOM 1100 O O . GLU A 1 134 ? -1.798 0.994 -20.734 1.00 93.88 134 GLU A O 1
ATOM 1105 N N . ALA A 1 135 ? -3.081 2.645 -21.542 1.00 95.06 135 ALA A N 1
ATOM 1106 C CA . ALA A 1 135 ? -2.634 2.473 -22.924 1.00 95.06 135 ALA A CA 1
ATOM 1107 C C . ALA A 1 135 ? -1.129 2.756 -23.077 1.00 95.06 135 ALA A C 1
ATOM 1109 O O . ALA A 1 135 ? -0.419 1.998 -23.741 1.00 95.06 135 ALA A O 1
ATOM 1110 N N . THR A 1 136 ? -0.633 3.805 -22.415 1.00 95.75 136 THR A N 1
ATOM 1111 C CA . THR A 1 136 ? 0.797 4.149 -22.386 1.00 95.75 136 THR A CA 1
ATOM 1112 C C . THR A 1 136 ? 1.612 3.040 -21.722 1.00 95.75 136 THR A C 1
ATOM 1114 O O . THR A 1 136 ? 2.613 2.594 -22.289 1.00 95.75 136 THR A O 1
ATOM 1117 N N . LEU A 1 137 ? 1.134 2.516 -20.588 1.00 95.50 137 LEU A N 1
ATOM 1118 C CA . LEU A 1 137 ? 1.773 1.401 -19.895 1.00 95.50 137 LEU A CA 1
ATOM 1119 C C . LEU A 1 137 ? 1.840 0.163 -20.788 1.00 95.50 137 LEU A C 1
ATOM 1121 O O . LEU A 1 137 ? 2.923 -0.394 -20.960 1.00 95.50 137 LEU A O 1
ATOM 1125 N N . ARG A 1 138 ? 0.724 -0.229 -21.409 1.00 95.44 138 ARG A N 1
ATOM 1126 C CA . ARG A 1 138 ? 0.643 -1.383 -22.318 1.00 95.44 138 ARG A CA 1
ATOM 1127 C C . ARG A 1 138 ? 1.648 -1.275 -23.466 1.00 95.44 138 ARG A C 1
ATOM 1129 O O . ARG A 1 138 ? 2.404 -2.216 -23.701 1.00 95.44 138 ARG A O 1
ATOM 1136 N N . ASN A 1 139 ? 1.718 -0.113 -24.117 1.00 93.94 139 ASN A N 1
ATOM 1137 C CA . ASN A 1 139 ? 2.685 0.144 -25.187 1.00 93.94 139 ASN A CA 1
ATOM 1138 C C . ASN A 1 139 ? 4.130 0.060 -24.682 1.00 93.94 139 ASN A C 1
ATOM 1140 O O . ASN A 1 139 ? 4.987 -0.512 -25.352 1.00 93.94 139 ASN A O 1
ATOM 1144 N N . SER A 1 140 ? 4.403 0.598 -23.490 1.00 92.25 140 SER A N 1
ATOM 1145 C CA . SER A 1 140 ? 5.738 0.523 -22.900 1.00 92.25 140 SER A CA 1
ATOM 1146 C C . SER A 1 140 ? 6.123 -0.920 -22.554 1.00 92.25 140 SER A C 1
ATOM 1148 O O . SER A 1 140 ? 7.261 -1.314 -22.786 1.00 92.25 140 SER A O 1
ATOM 1150 N N . LEU A 1 141 ? 5.201 -1.736 -22.038 1.00 91.50 141 LEU A N 1
ATOM 1151 C CA . LEU A 1 141 ? 5.474 -3.118 -21.640 1.00 91.50 141 LEU A CA 1
ATOM 1152 C C . LEU A 1 141 ? 5.686 -4.042 -22.844 1.00 91.50 141 LEU A C 1
ATOM 1154 O O . LEU A 1 141 ? 6.505 -4.950 -22.754 1.00 91.50 141 LEU A O 1
ATOM 1158 N N . ALA A 1 142 ? 5.035 -3.775 -23.981 1.00 88.62 142 ALA A N 1
ATOM 1159 C CA . ALA A 1 142 ? 5.167 -4.573 -25.206 1.00 88.62 142 ALA A CA 1
ATOM 1160 C C . ALA A 1 142 ? 6.598 -4.625 -25.780 1.00 88.62 142 ALA A C 1
ATOM 1162 O O . ALA A 1 142 ? 6.915 -5.503 -26.576 1.00 88.62 142 ALA A O 1
ATOM 1163 N N . ILE A 1 143 ? 7.462 -3.686 -25.383 1.00 84.94 143 ILE A N 1
ATOM 1164 C CA . ILE A 1 143 ? 8.860 -3.602 -25.831 1.00 84.94 143 ILE A CA 1
ATOM 1165 C C . ILE A 1 143 ? 9.779 -4.478 -24.957 1.00 84.94 143 ILE A C 1
ATOM 1167 O O . ILE A 1 143 ? 10.914 -4.756 -25.337 1.00 84.94 143 ILE A O 1
ATOM 1171 N N . VAL A 1 144 ? 9.320 -4.912 -23.778 1.00 74.06 144 VAL A N 1
ATOM 1172 C CA . VAL A 1 144 ? 10.116 -5.743 -22.868 1.00 74.06 144 VAL A CA 1
ATOM 1173 C C . VAL A 1 144 ? 10.018 -7.203 -23.301 1.00 74.06 144 VAL A C 1
ATOM 1175 O O . VAL A 1 144 ? 8.905 -7.726 -23.368 1.00 74.06 144 VAL A O 1
ATOM 1178 N N . PRO A 1 145 ? 11.147 -7.901 -23.512 1.00 67.12 145 PRO A N 1
ATOM 1179 C CA . PRO A 1 145 ? 11.172 -9.357 -23.570 1.00 67.12 145 PRO A CA 1
ATOM 1180 C C . PRO A 1 145 ? 10.865 -9.899 -22.164 1.00 67.12 145 PRO A C 1
ATOM 1182 O O . PRO A 1 145 ? 11.747 -10.202 -21.375 1.00 67.12 145 PRO A O 1
ATOM 1185 N N . SER A 1 146 ? 9.594 -9.907 -21.783 1.00 64.94 146 SER A N 1
ATOM 1186 C CA . SER A 1 146 ? 9.140 -10.400 -20.486 1.00 64.94 146 SER A CA 1
ATOM 1187 C C . SER A 1 146 ? 8.695 -11.853 -20.622 1.00 64.94 146 SER A C 1
ATOM 1189 O O . SER A 1 146 ? 8.068 -12.225 -21.611 1.00 64.94 146 SER A O 1
ATOM 1191 N N . HIS A 1 147 ? 8.984 -12.668 -19.606 1.00 61.16 147 HIS A N 1
ATOM 1192 C CA . HIS A 1 147 ? 8.408 -14.011 -19.478 1.00 61.16 147 HIS A CA 1
ATOM 1193 C C . HIS A 1 147 ? 6.889 -13.985 -19.235 1.00 61.16 147 HIS A C 1
ATOM 1195 O O . HIS A 1 147 ? 6.208 -14.964 -19.533 1.00 61.16 147 HIS A O 1
ATOM 1201 N N . ASP A 1 148 ? 6.373 -12.889 -18.674 1.00 71.88 148 ASP A N 1
ATOM 1202 C CA . ASP A 1 148 ? 4.948 -12.667 -18.439 1.00 71.88 148 ASP A CA 1
ATOM 1203 C C . ASP A 1 148 ? 4.308 -11.870 -19.582 1.00 71.88 148 ASP A C 1
ATOM 1205 O O . ASP A 1 148 ? 4.864 -10.859 -20.027 1.00 71.88 148 ASP A O 1
ATOM 1209 N N . ASP A 1 149 ? 3.091 -12.264 -19.964 1.00 86.00 149 ASP A N 1
ATOM 1210 C CA . ASP A 1 149 ? 2.259 -11.523 -20.912 1.00 86.00 149 ASP A CA 1
ATOM 1211 C C . ASP A 1 149 ? 1.895 -10.131 -20.365 1.00 86.00 149 ASP A C 1
ATOM 1213 O O . ASP A 1 149 ? 1.534 -9.977 -19.194 1.00 86.00 149 ASP A O 1
ATOM 1217 N N . VAL A 1 150 ? 1.916 -9.109 -21.228 1.00 92.25 150 VAL A N 1
ATOM 1218 C CA . VAL A 1 150 ? 1.579 -7.713 -20.874 1.00 92.25 150 VAL A CA 1
ATOM 1219 C C . VAL A 1 150 ? 0.231 -7.610 -20.153 1.00 92.25 150 VAL A C 1
ATOM 1221 O O . VAL A 1 150 ? 0.119 -6.937 -19.127 1.00 92.25 150 VAL A O 1
ATOM 1224 N N . GLU A 1 151 ? -0.786 -8.326 -20.639 1.00 93.56 151 GLU A N 1
ATOM 1225 C CA . GLU A 1 151 ? -2.119 -8.320 -20.026 1.00 93.56 151 GLU A CA 1
ATOM 1226 C C . GLU A 1 151 ? -2.136 -8.971 -18.640 1.00 93.56 151 GLU A C 1
ATOM 1228 O O . GLU A 1 151 ? -2.904 -8.551 -17.776 1.00 93.56 151 GLU A O 1
ATOM 1233 N N . LYS A 1 152 ? -1.261 -9.950 -18.384 1.00 93.38 152 LYS A N 1
ATOM 1234 C CA . LYS A 1 152 ? -1.114 -10.550 -17.055 1.00 93.38 152 LYS A CA 1
ATOM 1235 C C . LYS A 1 152 ? -0.521 -9.540 -16.074 1.00 93.38 152 LYS A C 1
ATOM 1237 O O . LYS A 1 152 ? -1.048 -9.389 -14.976 1.00 93.38 152 LYS A O 1
ATOM 1242 N N . ILE A 1 153 ? 0.514 -8.801 -16.482 1.00 94.31 153 ILE A N 1
ATOM 1243 C CA . ILE A 1 153 ? 1.137 -7.752 -15.656 1.00 94.31 153 ILE A CA 1
ATOM 1244 C C . ILE A 1 153 ? 0.105 -6.686 -15.273 1.00 94.31 153 ILE A C 1
ATOM 1246 O O . ILE A 1 153 ? -0.067 -6.380 -14.091 1.00 94.31 153 ILE A O 1
ATOM 1250 N N . ILE A 1 154 ? -0.615 -6.150 -16.264 1.00 94.94 154 ILE A N 1
ATOM 1251 C CA . ILE A 1 154 ? -1.637 -5.118 -16.044 1.00 94.94 154 ILE A CA 1
ATOM 1252 C C . ILE A 1 154 ? -2.793 -5.675 -15.204 1.00 94.94 154 ILE A C 1
ATOM 1254 O O . ILE A 1 154 ? -3.238 -5.020 -14.261 1.00 94.94 154 ILE A O 1
ATOM 1258 N N . GLY A 1 155 ? -3.262 -6.886 -15.513 1.00 94.38 155 GLY A N 1
ATOM 1259 C CA . GLY A 1 155 ? -4.366 -7.536 -14.812 1.00 94.38 155 GLY A CA 1
ATOM 1260 C C . GLY A 1 155 ? -4.063 -7.810 -13.338 1.00 94.38 155 GLY A C 1
ATOM 1261 O O . GLY A 1 155 ? -4.894 -7.514 -12.478 1.00 94.38 155 GLY A O 1
ATOM 1262 N N . ASP A 1 156 ? -2.870 -8.321 -13.030 1.00 94.94 156 ASP A N 1
ATOM 1263 C CA . ASP A 1 156 ? -2.419 -8.550 -11.655 1.00 94.94 156 ASP A CA 1
ATOM 1264 C C . ASP A 1 156 ? -2.306 -7.237 -10.878 1.00 94.94 156 ASP A C 1
ATOM 1266 O O . ASP A 1 156 ? -2.828 -7.127 -9.768 1.00 94.94 156 ASP A O 1
ATOM 1270 N N . PHE A 1 157 ? -1.700 -6.211 -11.483 1.00 95.62 157 PHE A N 1
ATOM 1271 C CA . PHE A 1 157 ? -1.597 -4.885 -10.879 1.00 95.62 157 PHE A CA 1
ATOM 1272 C C . PHE A 1 157 ? -2.976 -4.276 -10.580 1.00 95.62 157 PHE A C 1
ATOM 1274 O O . PHE A 1 157 ? -3.248 -3.851 -9.458 1.00 95.62 157 PHE A O 1
ATOM 1281 N N . GLN A 1 158 ? -3.884 -4.282 -11.561 1.00 93.38 158 GLN A N 1
ATOM 1282 C CA . GLN A 1 158 ? -5.244 -3.748 -11.420 1.00 93.38 158 GLN A CA 1
ATOM 1283 C C . GLN A 1 158 ? -6.067 -4.484 -10.360 1.00 93.38 158 GLN A C 1
ATOM 1285 O O . GLN A 1 158 ? -6.925 -3.879 -9.712 1.00 93.38 158 GLN A O 1
ATOM 1290 N N . ARG A 1 159 ? -5.834 -5.789 -10.198 1.00 91.75 159 ARG A N 1
ATOM 1291 C CA . ARG A 1 159 ? -6.507 -6.606 -9.188 1.00 91.75 159 ARG A CA 1
ATOM 1292 C C . ARG A 1 159 ? -6.003 -6.284 -7.7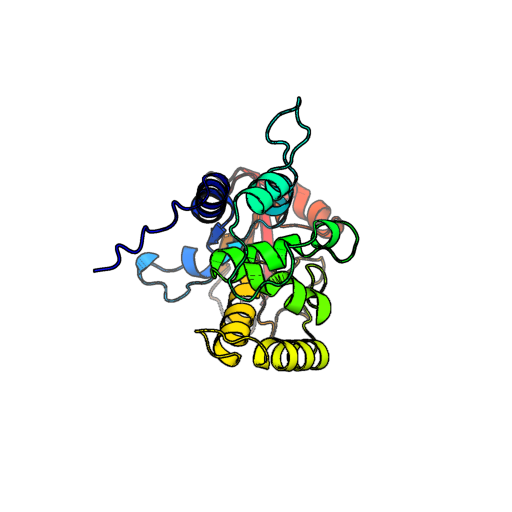83 1.00 91.75 159 ARG A C 1
ATOM 1294 O O . ARG A 1 159 ? -6.818 -6.153 -6.874 1.00 91.75 159 ARG A O 1
ATOM 1301 N N . GLU A 1 160 ? -4.691 -6.147 -7.610 1.00 93.69 160 GLU A N 1
ATOM 1302 C CA . GLU A 1 160 ? -4.059 -6.018 -6.290 1.00 93.69 160 GLU A CA 1
ATOM 1303 C C . GLU A 1 160 ? -3.955 -4.575 -5.785 1.00 93.69 160 GLU A C 1
ATOM 1305 O O . GLU A 1 160 ? -3.909 -4.367 -4.571 1.00 93.69 160 GLU A O 1
ATOM 1310 N N . ARG A 1 161 ? -4.004 -3.563 -6.666 1.00 94.44 161 ARG A N 1
ATOM 1311 C CA . ARG A 1 161 ? -3.874 -2.148 -6.262 1.00 94.44 161 ARG A CA 1
ATOM 1312 C C . ARG A 1 161 ? -4.872 -1.713 -5.195 1.00 94.44 161 ARG A C 1
ATOM 1314 O O . ARG A 1 161 ? -4.547 -0.865 -4.375 1.00 94.44 161 ARG A O 1
ATOM 1321 N N . TRP A 1 162 ? -6.064 -2.309 -5.170 1.00 92.44 162 TRP A N 1
ATOM 1322 C CA . TRP A 1 162 ? -7.109 -1.958 -4.207 1.00 92.44 162 TRP A CA 1
ATOM 1323 C C . TRP A 1 162 ? -6.748 -2.321 -2.766 1.00 92.44 162 TRP A C 1
ATOM 1325 O O . TRP A 1 162 ? -7.237 -1.670 -1.849 1.00 92.44 162 TRP A O 1
ATOM 1335 N N . ALA A 1 163 ? -5.868 -3.303 -2.553 1.00 93.94 163 ALA A N 1
ATOM 1336 C CA . ALA A 1 163 ? -5.349 -3.592 -1.219 1.00 93.94 163 ALA A CA 1
ATOM 1337 C C . ALA A 1 163 ? -4.420 -2.473 -0.722 1.00 93.94 163 ALA A C 1
ATOM 1339 O O . ALA A 1 163 ? -4.418 -2.140 0.456 1.00 93.94 163 ALA A O 1
ATOM 1340 N N . TYR A 1 164 ? -3.677 -1.839 -1.628 1.00 95.06 164 TYR A N 1
ATOM 1341 C CA . TYR A 1 164 ? -2.791 -0.706 -1.340 1.00 95.06 164 TYR A CA 1
ATOM 1342 C C . TYR A 1 164 ? -3.504 0.647 -1.431 1.00 95.06 164 TYR A C 1
ATOM 1344 O O . TYR A 1 164 ? -2.884 1.697 -1.300 1.00 95.06 164 TYR A O 1
ATOM 1352 N N . CYS A 1 165 ? -4.804 0.639 -1.700 1.00 91.81 165 CYS A N 1
ATOM 1353 C CA . CYS A 1 165 ? -5.590 1.843 -1.869 1.00 91.81 165 CYS A CA 1
ATOM 1354 C C . CYS A 1 165 ? -6.996 1.621 -1.299 1.00 91.81 165 CYS A C 1
ATOM 1356 O O . CYS A 1 165 ? -7.976 1.554 -2.054 1.00 91.81 165 CYS A O 1
ATOM 1358 N N . PRO A 1 166 ? -7.093 1.405 0.029 1.00 90.56 166 PRO A N 1
ATOM 1359 C CA . PRO A 1 166 ? -8.381 1.234 0.674 1.00 90.56 166 PRO A CA 1
ATOM 1360 C C . PRO A 1 166 ? -9.219 2.503 0.527 1.00 90.56 166 PRO A C 1
ATOM 1362 O O . PRO A 1 166 ? -8.705 3.606 0.337 1.00 90.56 166 PRO A O 1
ATOM 1365 N N . LEU A 1 167 ? -10.532 2.338 0.636 1.00 88.69 167 LEU A N 1
ATOM 1366 C CA . LEU A 1 167 ? -11.467 3.451 0.592 1.00 88.69 167 LEU A CA 1
ATOM 1367 C C . LEU A 1 167 ? -11.156 4.449 1.714 1.00 88.69 167 LEU A C 1
ATOM 1369 O O . LEU A 1 167 ? -11.202 4.093 2.891 1.00 88.69 167 LEU A O 1
ATOM 1373 N N . LYS A 1 168 ? -10.916 5.708 1.351 1.00 88.81 168 LYS A N 1
ATOM 1374 C CA . LYS A 1 168 ? -10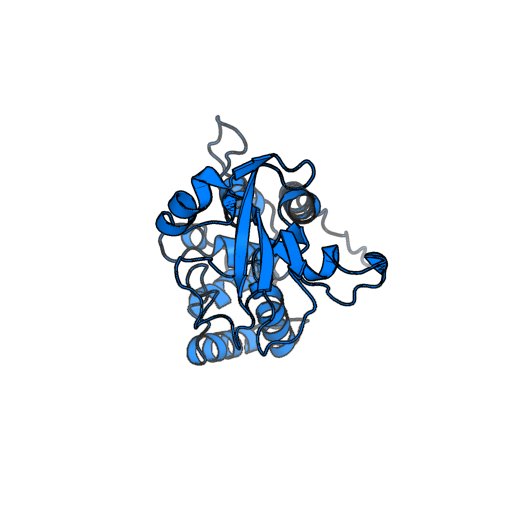.839 6.803 2.320 1.00 88.81 168 LYS A CA 1
ATOM 1375 C C . LYS A 1 168 ? -12.226 7.062 2.882 1.00 88.81 168 LYS A C 1
ATOM 1377 O O . LYS A 1 168 ? -13.168 7.266 2.120 1.00 88.81 168 LYS A O 1
ATOM 1382 N N . LEU A 1 169 ? -12.342 7.006 4.204 1.00 88.56 169 LEU A N 1
ATOM 1383 C CA . LEU A 1 169 ? -13.577 7.335 4.898 1.00 88.56 169 LEU A CA 1
ATOM 1384 C C . LEU A 1 169 ? -13.613 8.836 5.186 1.00 88.56 169 LEU A C 1
ATOM 1386 O O . LEU A 1 169 ? -12.681 9.383 5.772 1.00 88.56 169 LEU A O 1
ATOM 1390 N N . GLU A 1 170 ? -14.708 9.469 4.792 1.00 88.31 170 GLU A N 1
ATOM 1391 C CA . GLU A 1 170 ? -15.009 10.886 4.951 1.00 88.31 170 GLU A CA 1
ATOM 1392 C C . GLU A 1 170 ? -16.410 11.026 5.559 1.00 88.31 170 GLU A C 1
ATOM 1394 O O . GLU A 1 170 ? -17.264 10.131 5.460 1.00 88.31 170 GLU A O 1
ATOM 1399 N N . LEU A 1 171 ? -16.666 12.159 6.207 1.00 84.19 171 LEU A N 1
ATOM 1400 C CA . LEU A 1 171 ? -18.000 12.475 6.704 1.00 84.19 171 LEU A CA 1
ATOM 1401 C C . LEU A 1 171 ? -18.985 12.634 5.524 1.00 84.19 171 LEU A C 1
ATOM 1403 O O . LEU A 1 171 ? -18.646 13.223 4.503 1.00 84.19 171 LEU A O 1
ATOM 1407 N N . HIS A 1 172 ? -20.220 12.138 5.667 1.00 80.25 172 HIS A N 1
ATOM 1408 C CA . HIS A 1 172 ? -21.275 12.223 4.634 1.00 80.25 172 HIS A CA 1
ATOM 1409 C C . HIS A 1 172 ? -20.978 11.461 3.324 1.00 80.25 172 HIS A C 1
ATOM 1411 O O . HIS A 1 172 ? -21.311 11.898 2.224 1.00 80.25 172 HIS A O 1
ATOM 1417 N N . MET A 1 173 ? -20.370 10.279 3.439 1.00 76.12 173 MET A N 1
ATOM 1418 C CA . MET A 1 173 ? -20.070 9.387 2.310 1.00 76.12 173 MET A CA 1
ATOM 1419 C C . MET A 1 173 ? -21.253 8.572 1.755 1.00 76.12 173 MET A C 1
ATOM 1421 O O . MET A 1 173 ? -21.044 7.669 0.941 1.00 76.12 173 MET A O 1
ATOM 1425 N N . ASP A 1 174 ? -22.495 8.883 2.134 1.00 66.44 174 ASP A N 1
ATOM 1426 C CA . ASP A 1 174 ? -23.709 8.103 1.829 1.00 66.44 174 ASP A CA 1
ATOM 1427 C C . ASP A 1 174 ? -23.952 7.863 0.326 1.00 66.44 174 ASP A C 1
ATOM 1429 O O . ASP A 1 174 ? -24.675 6.941 -0.046 1.00 66.44 174 ASP A O 1
ATOM 1433 N N . ARG A 1 175 ? -23.310 8.638 -0.555 1.00 53.72 175 ARG A N 1
ATOM 1434 C CA . ARG A 1 175 ? -23.541 8.600 -2.008 1.00 53.72 175 ARG A CA 1
ATOM 1435 C C . ARG A 1 175 ? -22.478 7.870 -2.833 1.00 53.72 175 ARG A C 1
ATOM 1437 O O . ARG A 1 175 ? -22.708 7.647 -4.017 1.00 53.72 175 ARG A O 1
ATOM 1444 N N . TYR A 1 176 ? -21.336 7.491 -2.251 1.00 57.81 176 TYR A N 1
ATOM 1445 C CA . TYR A 1 176 ? -20.157 7.040 -3.022 1.00 57.81 176 TYR A CA 1
ATOM 1446 C C . TYR A 1 176 ? -19.804 5.554 -2.866 1.00 57.81 176 TYR A C 1
ATOM 1448 O O . TYR A 1 176 ? -18.806 5.079 -3.407 1.00 57.81 176 TYR A O 1
ATOM 1456 N N . LEU A 1 177 ? -20.610 4.801 -2.124 1.00 62.62 177 LEU A N 1
ATOM 1457 C CA . LEU A 1 177 ? -20.294 3.419 -1.745 1.00 62.62 177 LEU A CA 1
ATOM 1458 C C . LEU A 1 177 ? -20.895 2.380 -2.689 1.00 62.62 177 LEU A C 1
ATOM 1460 O O . LEU A 1 177 ? -20.415 1.251 -2.781 1.00 62.62 177 LEU A O 1
ATOM 1464 N N . GLN A 1 178 ? -21.937 2.766 -3.413 1.00 53.12 178 GLN A N 1
ATOM 1465 C CA . GLN A 1 178 ? -22.561 1.927 -4.417 1.00 53.12 178 GLN A CA 1
ATOM 1466 C C . GLN A 1 178 ? -21.659 1.988 -5.665 1.00 53.12 178 GLN A C 1
ATOM 1468 O O . GLN A 1 178 ? -21.375 3.071 -6.163 1.00 53.12 178 GLN A O 1
ATOM 1473 N N . PHE A 1 179 ? -21.172 0.839 -6.147 1.00 54.25 179 PHE A N 1
ATOM 1474 C CA . PHE A 1 179 ? -20.380 0.656 -7.387 1.00 54.25 179 PHE A CA 1
ATOM 1475 C C . PHE A 1 179 ? -18.852 0.823 -7.340 1.00 54.25 179 PHE A C 1
ATOM 1477 O O . PHE A 1 179 ? -18.208 0.755 -8.391 1.00 54.25 179 PHE A O 1
ATOM 1484 N N . THR A 1 180 ? -18.223 0.959 -6.175 1.00 60.38 180 THR A N 1
ATOM 1485 C CA . THR A 1 180 ? -16.762 1.119 -6.119 1.00 60.38 180 THR A CA 1
ATOM 1486 C C . THR A 1 180 ? -16.027 -0.226 -5.974 1.00 60.38 180 THR A C 1
ATOM 1488 O O . THR A 1 180 ? -16.409 -1.102 -5.202 1.00 60.38 180 THR A O 1
ATOM 1491 N N . ARG A 1 181 ? -14.954 -0.425 -6.761 1.00 72.50 181 ARG A N 1
ATOM 1492 C CA . ARG A 1 181 ? -14.044 -1.597 -6.668 1.00 72.50 181 ARG A CA 1
ATOM 1493 C C . ARG A 1 181 ? -13.075 -1.516 -5.478 1.00 72.50 181 ARG A C 1
ATOM 1495 O O . ARG A 1 181 ? -12.311 -2.448 -5.245 1.00 72.50 181 ARG A O 1
ATOM 1502 N N . VAL A 1 182 ? -13.120 -0.405 -4.752 1.00 80.69 182 VAL A N 1
ATOM 1503 C CA . VAL A 1 182 ? -12.345 -0.123 -3.542 1.00 80.69 182 VAL A CA 1
ATOM 1504 C C . VAL A 1 182 ? -12.744 -1.043 -2.392 1.00 80.69 182 VAL A C 1
ATOM 1506 O O . VAL A 1 182 ? -13.855 -1.576 -2.335 1.00 80.69 182 VAL A O 1
ATOM 1509 N N . ILE A 1 183 ? -11.819 -1.226 -1.457 1.00 87.25 183 ILE A N 1
ATOM 1510 C CA . ILE A 1 183 ? -12.017 -2.057 -0.274 1.00 87.25 183 ILE A CA 1
ATOM 1511 C C . ILE A 1 183 ? -12.258 -1.127 0.923 1.00 87.25 183 ILE A C 1
ATOM 1513 O O . ILE A 1 183 ? -11.357 -0.364 1.270 1.00 87.25 183 ILE A O 1
ATOM 1517 N N . PRO A 1 184 ? -13.447 -1.152 1.556 1.00 88.56 184 PRO A N 1
ATOM 1518 C CA . PRO A 1 184 ? -13.681 -0.407 2.788 1.00 88.56 184 PRO A CA 1
ATOM 1519 C C . PRO A 1 184 ? -12.738 -0.872 3.907 1.00 88.56 184 PRO A C 1
ATOM 1521 O O . PRO A 1 184 ? -12.610 -2.086 4.098 1.00 88.56 184 PRO A O 1
ATOM 1524 N N . PRO A 1 185 ? -12.121 0.043 4.677 1.00 91.12 185 PRO A N 1
ATOM 1525 C CA . PRO A 1 185 ? -11.153 -0.299 5.718 1.00 91.12 185 PRO A CA 1
ATOM 1526 C C . PRO A 1 185 ? -11.833 -0.763 7.018 1.00 91.12 185 PRO A C 1
ATOM 1528 O O . PRO A 1 185 ? -11.485 -0.336 8.114 1.00 91.12 185 PRO A O 1
ATOM 1531 N N . PHE A 1 186 ? -12.857 -1.610 6.909 1.00 90.62 186 PHE A N 1
ATOM 1532 C CA . PHE A 1 186 ? -13.600 -2.114 8.061 1.00 90.62 186 PHE A CA 1
ATOM 1533 C C . PHE A 1 186 ? -12.904 -3.351 8.629 1.00 90.62 186 PHE A C 1
ATOM 1535 O O . PHE A 1 186 ? -12.771 -4.359 7.933 1.00 90.62 186 PHE A O 1
ATOM 1542 N N . CYS A 1 187 ? -12.536 -3.300 9.907 1.00 88.88 187 CYS A N 1
ATOM 1543 C CA . CYS A 1 187 ? -12.001 -4.439 10.657 1.00 88.88 187 CYS A CA 1
ATOM 1544 C C . CYS A 1 187 ? -13.141 -5.362 11.102 1.00 88.88 187 CYS A C 1
ATOM 1546 O O . CYS A 1 187 ? -13.052 -6.583 11.007 1.00 88.88 187 CYS A O 1
ATOM 1548 N N . ARG A 1 188 ? -14.258 -4.777 11.550 1.00 88.50 188 ARG A N 1
ATOM 1549 C CA . ARG A 1 188 ? -15.491 -5.500 11.889 1.00 88.50 188 ARG A CA 1
ATOM 1550 C C . ARG A 1 188 ? -16.685 -4.818 11.250 1.00 88.50 188 ARG A C 1
ATOM 1552 O O . ARG A 1 188 ? -16.675 -3.611 11.020 1.00 88.50 188 ARG A O 1
ATOM 1559 N N . LYS A 1 189 ? -17.719 -5.605 10.978 1.00 87.19 189 LYS A N 1
ATOM 1560 C CA . LYS A 1 189 ? -19.027 -5.118 10.542 1.00 87.19 189 LYS A CA 1
ATOM 1561 C C . LYS A 1 189 ? -20.106 -6.034 11.157 1.00 87.19 189 LYS A C 1
ATOM 1563 O O . LYS A 1 189 ? -19.887 -7.233 11.286 1.00 87.19 189 LYS A O 1
ATOM 1568 N N . VAL A 1 190 ? -21.219 -5.491 11.621 1.00 84.88 190 VAL A N 1
ATOM 1569 C CA . VAL A 1 190 ? -22.279 -6.225 12.333 1.00 84.88 190 VAL A CA 1
ATOM 1570 C C . VAL A 1 190 ? -23.611 -5.672 11.859 1.00 84.88 190 VAL A C 1
ATOM 1572 O O . VAL A 1 190 ? -23.773 -4.460 11.817 1.00 84.88 190 VAL A O 1
ATOM 1575 N N . ILE A 1 191 ? -24.557 -6.524 11.474 1.00 83.38 191 ILE A N 1
ATOM 1576 C CA . ILE A 1 191 ? -25.888 -6.066 11.054 1.00 83.38 191 ILE A CA 1
ATOM 1577 C C . ILE A 1 191 ? -26.695 -5.680 12.296 1.00 83.38 191 ILE A C 1
ATOM 1579 O O . ILE A 1 191 ? -26.847 -6.480 13.219 1.00 83.38 191 ILE A O 1
ATOM 1583 N N . LEU A 1 192 ? -27.228 -4.460 12.312 1.00 78.81 192 LEU A N 1
ATOM 1584 C CA . LEU A 1 192 ? -28.143 -3.995 13.343 1.00 78.81 192 LEU A CA 1
ATOM 1585 C C . LEU A 1 192 ? -29.593 -4.194 12.907 1.00 78.81 192 LEU A C 1
ATOM 1587 O O . LEU A 1 192 ? -30.209 -3.321 12.300 1.00 78.81 192 LEU A O 1
ATOM 1591 N N . GLY A 1 193 ? -30.144 -5.339 13.297 1.00 70.88 193 GLY A N 1
ATOM 1592 C CA . GLY A 1 193 ? -31.556 -5.655 13.126 1.00 70.88 193 GLY A CA 1
ATOM 1593 C C . GLY A 1 193 ? -31.877 -6.359 11.810 1.00 70.88 193 GLY A C 1
ATOM 1594 O O . GLY A 1 193 ? -31.327 -6.056 10.760 1.00 70.88 193 GLY A O 1
ATOM 1595 N N . ASP A 1 194 ? -32.816 -7.298 11.901 1.00 64.44 194 ASP A N 1
ATOM 1596 C CA . ASP A 1 194 ? -33.308 -8.121 10.783 1.00 64.44 194 ASP A CA 1
ATOM 1597 C C . ASP A 1 194 ? -34.778 -7.788 10.444 1.00 64.44 194 ASP A C 1
ATOM 1599 O O . ASP A 1 194 ? -35.497 -8.513 9.760 1.00 64.44 194 ASP A O 1
ATOM 1603 N N . LYS A 1 195 ? -35.287 -6.693 11.024 1.00 56.44 195 LYS A N 1
ATOM 1604 C CA . LYS A 1 195 ? -36.719 -6.388 11.076 1.00 56.44 195 LYS A CA 1
ATOM 1605 C C . LYS A 1 195 ? -37.103 -5.362 10.009 1.00 56.44 195 LYS A C 1
ATOM 1607 O O . LYS A 1 195 ? -37.214 -4.180 10.299 1.00 56.44 195 LYS A O 1
ATOM 1612 N N . GLY A 1 196 ? -37.334 -5.864 8.795 1.00 49.16 196 GLY A N 1
ATOM 1613 C CA . GLY A 1 196 ? -38.297 -5.338 7.817 1.00 49.16 196 GLY A CA 1
ATOM 1614 C C . GLY A 1 196 ? -38.208 -3.847 7.471 1.00 49.16 196 GLY A C 1
ATOM 1615 O O . GLY A 1 196 ? -39.043 -3.060 7.906 1.00 49.16 196 GLY A O 1
ATOM 1616 N N . GLY A 1 197 ? -37.256 -3.486 6.613 1.00 62.03 197 GLY A N 1
ATOM 1617 C CA . GLY A 1 197 ? -37.170 -2.197 5.922 1.00 62.03 197 GLY A CA 1
ATOM 1618 C C . GLY A 1 197 ? -36.298 -2.321 4.664 1.00 62.03 197 GLY A C 1
ATOM 1619 O O . GLY A 1 197 ? -35.664 -3.352 4.458 1.00 62.03 197 GLY A O 1
ATOM 1620 N N . THR A 1 198 ? -36.262 -1.291 3.813 1.00 67.12 198 THR A N 1
ATOM 1621 C CA . THR A 1 198 ? -35.505 -1.302 2.539 1.00 67.12 198 THR A CA 1
ATOM 1622 C C . THR A 1 198 ? -33.987 -1.130 2.719 1.00 67.12 198 THR A C 1
ATOM 1624 O O . THR A 1 198 ? -33.248 -1.313 1.759 1.00 67.12 198 THR A O 1
ATOM 1627 N N . ALA A 1 199 ? -33.510 -0.780 3.920 1.00 67.00 199 ALA A N 1
ATOM 1628 C CA . ALA A 1 199 ? -32.098 -0.505 4.194 1.00 67.00 199 ALA A CA 1
ATOM 1629 C C . ALA A 1 199 ? -31.570 -1.357 5.357 1.00 67.00 199 ALA A C 1
ATOM 1631 O O . ALA A 1 199 ? -32.232 -1.491 6.388 1.00 67.00 199 ALA A O 1
ATOM 1632 N N . SER A 1 200 ? -30.360 -1.896 5.198 1.00 73.12 200 SER A N 1
ATOM 1633 C CA . SER A 1 200 ? -29.633 -2.593 6.262 1.00 73.12 200 SER A CA 1
ATOM 1634 C C . SER A 1 200 ? -28.673 -1.622 6.942 1.00 73.12 200 SER A C 1
ATOM 1636 O O . SER A 1 200 ? -27.819 -1.018 6.290 1.00 73.12 200 SER A O 1
ATOM 1638 N N . ILE A 1 201 ? -28.793 -1.494 8.262 1.00 77.75 201 ILE A N 1
ATOM 1639 C CA . ILE A 1 201 ? -27.873 -0.698 9.076 1.00 77.75 201 ILE A CA 1
ATOM 1640 C C . ILE A 1 201 ? -26.775 -1.622 9.585 1.00 77.75 201 ILE A C 1
ATOM 1642 O O . ILE A 1 201 ? -27.047 -2.703 10.108 1.00 77.75 201 ILE A O 1
ATOM 1646 N N . TYR A 1 202 ? -25.529 -1.191 9.451 1.00 81.56 202 TYR A N 1
ATOM 1647 C CA . TYR A 1 202 ? -24.367 -1.915 9.929 1.00 81.56 202 TYR A CA 1
ATOM 1648 C C . TYR A 1 202 ? -23.647 -1.117 11.010 1.00 81.56 202 TYR A C 1
ATOM 1650 O O . TYR A 1 202 ? -23.447 0.084 10.891 1.00 81.56 202 TYR A O 1
ATOM 1658 N N . TRP A 1 203 ? -23.188 -1.791 12.051 1.00 85.94 203 TRP A N 1
ATOM 1659 C CA . TRP A 1 203 ? -22.142 -1.296 12.932 1.00 85.94 203 TRP A CA 1
ATOM 1660 C C . TRP A 1 203 ? -20.794 -1.714 12.396 1.00 85.94 203 TRP A C 1
ATOM 1662 O O . TRP A 1 203 ? -20.570 -2.904 12.202 1.00 85.94 203 TRP A O 1
ATOM 1672 N N . VAL A 1 204 ? -19.906 -0.756 12.153 1.00 89.81 204 VAL A N 1
ATOM 1673 C CA . VAL A 1 204 ? -18.561 -1.029 11.643 1.00 89.81 204 VAL A CA 1
ATOM 1674 C C . VAL A 1 204 ? -17.494 -0.507 12.596 1.00 89.81 204 VAL A C 1
ATOM 1676 O O . VAL A 1 204 ? -17.696 0.484 13.298 1.00 89.81 204 VAL A O 1
ATOM 1679 N N . THR A 1 205 ? -16.353 -1.188 12.601 1.00 92.31 205 THR A N 1
ATOM 1680 C CA . THR A 1 205 ? -15.157 -0.809 13.360 1.00 92.31 205 THR A CA 1
ATOM 1681 C C . THR A 1 205 ? -14.015 -0.545 12.390 1.00 92.31 205 THR A C 1
ATOM 1683 O O . THR A 1 205 ? -13.813 -1.335 11.465 1.00 92.31 205 THR A O 1
ATOM 1686 N N . VAL A 1 206 ? -13.267 0.536 12.613 1.00 93.25 206 VAL A N 1
ATOM 1687 C CA . VAL A 1 206 ? -12.129 0.967 11.780 1.00 93.25 206 VAL A CA 1
ATOM 1688 C C . VAL A 1 206 ? -10.956 1.334 12.683 1.00 93.25 206 VAL A C 1
ATOM 1690 O O . VAL A 1 206 ? -11.165 1.984 13.709 1.00 93.25 206 VAL A O 1
ATOM 1693 N N . GLN A 1 207 ? -9.735 0.935 12.320 1.00 94.00 207 GLN A N 1
ATOM 1694 C CA . GLN A 1 207 ? -8.534 1.370 13.037 1.00 94.00 207 GLN A CA 1
ATOM 1695 C C . GLN A 1 207 ? -8.293 2.865 12.856 1.00 94.00 207 GLN A C 1
ATOM 1697 O O . GLN A 1 207 ? -8.488 3.423 11.776 1.00 94.00 207 GLN A O 1
ATOM 1702 N N . LYS A 1 208 ? -7.865 3.523 13.932 1.00 92.44 208 LYS A N 1
ATOM 1703 C CA . LYS A 1 208 ? -7.702 4.979 13.966 1.00 92.44 208 LYS A CA 1
ATOM 1704 C C . LYS A 1 208 ? -6.719 5.504 12.918 1.00 92.44 208 LYS A C 1
ATOM 1706 O O . LYS A 1 208 ? -6.926 6.589 12.385 1.00 92.44 208 LYS A O 1
ATOM 1711 N N . ASP A 1 209 ? -5.665 4.753 12.619 1.00 90.88 209 ASP A N 1
ATOM 1712 C CA . ASP A 1 209 ? -4.643 5.106 11.628 1.00 90.88 209 ASP A CA 1
ATOM 1713 C C . ASP A 1 209 ? -5.154 5.052 10.178 1.00 90.88 209 ASP A C 1
ATOM 1715 O O . ASP A 1 209 ? -4.589 5.708 9.304 1.00 90.88 209 ASP A O 1
ATOM 1719 N N . LEU A 1 210 ? -6.247 4.324 9.927 1.00 91.56 210 LEU A N 1
ATOM 1720 C CA . LEU A 1 210 ? -6.905 4.236 8.621 1.00 91.56 210 LEU A CA 1
ATOM 1721 C C . LEU A 1 210 ? -7.923 5.360 8.382 1.00 91.56 210 LEU A C 1
ATOM 1723 O O . LEU A 1 210 ? -8.421 5.518 7.266 1.00 91.56 210 LEU A O 1
ATOM 1727 N N . LEU A 1 211 ? -8.238 6.157 9.406 1.00 91.25 211 LEU A N 1
ATOM 1728 C CA . LEU A 1 211 ? -9.039 7.366 9.256 1.00 91.25 211 LEU A CA 1
ATOM 1729 C C . LEU A 1 211 ? -8.118 8.494 8.791 1.00 91.25 211 LEU A C 1
ATOM 1731 O O . LEU A 1 211 ? -7.252 8.936 9.539 1.00 91.25 211 LEU A O 1
ATOM 1735 N N . SER A 1 212 ? -8.287 8.978 7.562 1.00 88.75 212 SER A N 1
ATOM 1736 C CA . SER A 1 212 ? -7.490 10.097 7.042 1.00 88.75 212 SER A CA 1
ATOM 1737 C C . SER A 1 212 ? -8.156 11.457 7.250 1.00 88.75 212 SER A C 1
ATOM 1739 O O . SER A 1 212 ? -7.448 12.427 7.506 1.00 88.75 212 SER A O 1
ATOM 1741 N N . ASP A 1 213 ? -9.489 11.529 7.175 1.00 91.38 213 ASP A N 1
ATOM 1742 C CA . ASP A 1 213 ? -10.258 12.773 7.297 1.00 91.38 213 ASP A CA 1
ATOM 1743 C C . ASP A 1 213 ? -10.361 13.250 8.753 1.00 91.38 213 ASP A C 1
ATOM 1745 O O . ASP A 1 213 ? -10.868 12.540 9.624 1.00 91.38 213 ASP A O 1
ATOM 1749 N N . ASP A 1 214 ? -9.899 14.471 9.024 1.00 91.88 214 ASP A N 1
ATOM 1750 C CA . ASP A 1 214 ? -9.895 15.031 10.378 1.00 91.88 214 ASP A CA 1
ATOM 1751 C C . ASP A 1 214 ? -11.308 15.335 10.887 1.00 91.88 214 ASP A C 1
ATOM 1753 O O . ASP A 1 214 ? -11.570 15.204 12.084 1.00 91.88 214 ASP A O 1
ATOM 1757 N N . SER A 1 215 ? -12.242 15.681 9.995 1.00 92.88 215 SER A N 1
ATOM 1758 C CA . SER A 1 215 ? -13.639 15.916 10.382 1.00 92.88 215 SER A CA 1
ATOM 1759 C C . SER A 1 215 ? -14.278 14.630 10.903 1.00 92.88 215 SER A C 1
ATOM 1761 O O . SER A 1 215 ? -14.901 14.631 11.966 1.00 92.88 215 SER A O 1
ATOM 1763 N N . LEU A 1 216 ? -14.060 13.516 10.201 1.00 91.69 216 LEU A N 1
ATOM 1764 C CA . LEU A 1 216 ? -14.504 12.195 10.617 1.00 91.69 216 LEU A CA 1
ATOM 1765 C C . LEU A 1 216 ? -13.809 11.731 11.902 1.00 91.69 216 LEU A C 1
ATOM 1767 O O . LEU A 1 216 ? -14.496 11.256 12.803 1.00 91.69 216 LEU A O 1
ATOM 1771 N N . LYS A 1 217 ? -12.483 11.900 12.033 1.00 92.88 217 LYS A N 1
ATOM 1772 C CA . LYS A 1 217 ? -11.769 11.575 13.286 1.00 92.88 217 LYS A CA 1
ATOM 1773 C C . LYS A 1 217 ? -12.387 12.296 14.480 1.00 92.88 217 LYS A C 1
ATOM 1775 O O . LYS A 1 217 ? -12.676 11.662 15.488 1.00 92.88 217 LYS A O 1
ATOM 1780 N N . ASN A 1 218 ? -12.628 13.600 14.343 1.00 93.12 218 ASN A N 1
ATOM 1781 C CA . ASN A 1 218 ? -13.224 14.414 15.399 1.00 93.12 218 ASN A CA 1
ATOM 1782 C C . ASN A 1 218 ? -14.649 13.954 15.734 1.00 93.12 218 ASN A C 1
ATOM 1784 O O . ASN A 1 218 ? -14.993 13.843 16.907 1.00 93.12 218 ASN A O 1
ATOM 1788 N N . ALA A 1 219 ? -15.463 13.635 14.723 1.00 92.44 219 ALA A N 1
ATOM 1789 C CA . ALA A 1 219 ? -16.820 13.125 14.925 1.00 92.44 219 ALA A CA 1
ATOM 1790 C C . ALA A 1 219 ? -16.849 11.754 15.628 1.00 92.44 219 ALA A C 1
ATOM 1792 O O . ALA A 1 219 ? -17.809 11.438 16.326 1.00 92.44 219 ALA A O 1
ATOM 1793 N N . LEU A 1 220 ? -15.802 10.945 15.451 1.00 92.69 220 LEU A N 1
ATOM 1794 C CA . LEU A 1 220 ? -15.670 9.613 16.039 1.00 92.69 220 LEU A CA 1
ATOM 1795 C C . LEU A 1 220 ? -14.868 9.593 17.347 1.00 92.69 220 LEU A C 1
ATOM 1797 O O . LEU A 1 220 ? -14.689 8.513 17.914 1.00 92.69 220 LEU A O 1
ATOM 1801 N N . GLN A 1 221 ? -14.405 10.741 17.844 1.00 92.94 221 GLN A N 1
ATOM 1802 C CA . GLN A 1 221 ? -13.515 10.822 19.005 1.00 92.94 221 GLN A CA 1
ATOM 1803 C C . GLN A 1 221 ? -14.117 10.158 20.255 1.00 92.94 221 GLN A C 1
ATOM 1805 O O . GLN A 1 221 ? -13.423 9.422 20.954 1.00 92.94 221 GLN A O 1
ATOM 1810 N N . ASP A 1 222 ? -15.418 10.343 20.489 1.00 93.25 222 ASP A N 1
ATOM 1811 C CA . ASP A 1 222 ? -16.131 9.757 21.635 1.00 93.25 222 ASP A CA 1
ATOM 1812 C C . ASP A 1 222 ? -16.434 8.256 21.463 1.00 93.25 222 ASP A C 1
ATOM 1814 O O . ASP A 1 222 ? -16.855 7.586 22.404 1.00 93.25 222 ASP A O 1
ATOM 1818 N N . SER A 1 223 ? -16.214 7.713 20.261 1.00 92.75 223 SER A N 1
ATOM 1819 C CA . SER A 1 223 ? -16.394 6.292 19.928 1.00 92.75 223 SER A CA 1
ATOM 1820 C C . SER A 1 223 ? -15.086 5.493 19.940 1.00 92.75 223 SER A C 1
ATOM 1822 O O . SER A 1 223 ? -15.086 4.318 19.568 1.00 92.75 223 SER A O 1
ATOM 1824 N N . LEU A 1 224 ? -13.964 6.126 20.306 1.00 94.50 224 LEU A N 1
ATOM 1825 C CA . LEU A 1 224 ? -12.654 5.482 20.358 1.00 94.50 224 LEU A CA 1
ATOM 1826 C C . LEU A 1 224 ? -12.559 4.503 21.532 1.00 94.50 224 LEU A C 1
ATOM 1828 O O . LEU A 1 224 ? -12.904 4.830 22.668 1.00 94.50 224 LEU A O 1
ATOM 1832 N N . TYR A 1 225 ? -12.027 3.311 21.276 1.00 94.62 225 TYR A N 1
ATOM 1833 C CA . TYR A 1 225 ? -11.716 2.329 22.313 1.00 94.62 225 TYR A CA 1
ATOM 1834 C C . TYR A 1 225 ? -10.535 1.441 21.915 1.00 94.62 225 TYR A C 1
ATOM 1836 O O . TYR A 1 225 ? -10.142 1.358 20.751 1.00 94.62 225 TYR A O 1
ATOM 1844 N N . GLN A 1 226 ? -9.966 0.758 22.910 1.00 96.06 226 GLN A N 1
ATOM 1845 C CA . GLN A 1 226 ? -8.894 -0.208 22.701 1.00 96.06 226 GLN A CA 1
ATOM 1846 C C . GLN A 1 226 ? -9.481 -1.591 22.395 1.00 96.06 226 GLN A C 1
ATOM 1848 O O . GLN A 1 226 ? -10.062 -2.240 23.268 1.00 96.06 226 GLN A O 1
ATOM 1853 N N . ASP A 1 227 ? -9.296 -2.062 21.168 1.00 93.38 227 ASP A N 1
ATOM 1854 C CA . ASP A 1 227 ? -9.561 -3.436 20.767 1.00 93.38 227 ASP A CA 1
ATOM 1855 C C . ASP A 1 227 ? -8.329 -4.321 21.006 1.00 93.38 227 ASP A C 1
ATOM 1857 O O . ASP A 1 227 ? -7.183 -3.901 20.822 1.00 93.38 227 ASP A O 1
ATOM 1861 N N . LYS A 1 228 ? -8.557 -5.568 21.431 1.00 91.38 228 LYS A N 1
ATOM 1862 C CA . LYS A 1 228 ? -7.472 -6.520 21.724 1.00 91.38 228 LYS A CA 1
ATOM 1863 C C . LYS A 1 228 ? -6.734 -6.985 20.470 1.00 91.38 228 LYS A C 1
ATOM 1865 O O . LYS A 1 228 ? -5.570 -7.353 20.569 1.00 91.38 228 LYS A O 1
ATOM 1870 N N . GLU A 1 229 ? -7.423 -7.013 19.337 1.00 89.50 229 GLU A N 1
ATOM 1871 C CA . GLU A 1 229 ? -6.917 -7.542 18.073 1.00 89.50 229 GLU A CA 1
ATOM 1872 C C . GLU A 1 229 ? -6.426 -6.415 17.163 1.00 89.50 229 GLU A C 1
ATOM 1874 O O . GLU A 1 229 ? -5.349 -6.511 16.585 1.00 89.50 229 GLU A O 1
ATOM 1879 N N . PHE A 1 230 ? -7.189 -5.321 17.087 1.00 89.25 230 PHE A N 1
ATOM 1880 C CA . PHE A 1 230 ? -6.949 -4.252 16.112 1.00 89.25 230 PHE A CA 1
ATOM 1881 C C . PHE A 1 230 ? -6.303 -2.990 16.701 1.00 89.25 230 PHE A C 1
ATOM 1883 O O . PHE A 1 230 ? -6.001 -2.053 15.965 1.00 89.25 230 PHE A O 1
ATOM 1890 N N . GLY A 1 231 ? -6.058 -2.945 18.012 1.00 91.12 231 GLY A N 1
ATOM 1891 C CA . GLY A 1 231 ? -5.499 -1.764 18.664 1.00 91.12 231 GLY A CA 1
ATOM 1892 C C . GLY A 1 231 ? -6.542 -0.665 18.879 1.00 91.12 231 GLY A C 1
ATOM 1893 O O . GLY A 1 231 ? -7.684 -0.949 19.226 1.00 91.12 231 GLY A O 1
ATOM 1894 N N . GLU A 1 232 ? -6.157 0.601 18.724 1.00 94.06 232 GLU A N 1
ATOM 1895 C CA . GLU A 1 232 ? -7.077 1.733 18.902 1.00 94.06 232 GLU A CA 1
ATOM 1896 C C . GLU A 1 232 ? -8.014 1.863 17.687 1.00 94.06 232 GLU A C 1
ATOM 1898 O O . GLU A 1 232 ? -7.569 2.053 16.551 1.00 94.06 232 GLU A O 1
ATOM 1903 N N . VAL A 1 233 ? -9.322 1.757 17.922 1.00 93.56 233 VAL A N 1
ATOM 1904 C CA . VAL A 1 233 ? -10.351 1.725 16.872 1.00 93.56 233 VAL A CA 1
ATOM 1905 C C . VAL A 1 233 ? -11.512 2.667 17.196 1.00 93.56 233 VAL A C 1
ATOM 1907 O O . VAL A 1 233 ? -11.778 2.951 18.363 1.00 93.56 233 VAL A O 1
ATOM 1910 N N . SER A 1 234 ? -12.236 3.107 16.166 1.00 90.19 234 SER A N 1
ATOM 1911 C CA . SER A 1 234 ? -13.497 3.855 16.285 1.00 90.19 234 SER A CA 1
ATOM 1912 C C . SER A 1 234 ? -14.690 3.017 15.831 1.00 90.19 234 SER A C 1
ATOM 1914 O O . SER A 1 234 ? -14.567 2.153 14.955 1.00 90.19 234 SER A O 1
ATOM 1916 N N . GLN A 1 235 ? -15.863 3.306 16.395 1.00 85.94 235 GLN A N 1
ATOM 1917 C CA . GLN A 1 235 ? -17.140 2.684 16.039 1.00 85.94 235 GLN A CA 1
ATOM 1918 C C . GLN A 1 235 ? -18.052 3.674 15.316 1.00 85.94 235 GLN A C 1
ATOM 1920 O O . GLN A 1 235 ? -18.226 4.802 15.765 1.00 85.94 235 GLN A O 1
ATOM 1925 N N . ASN A 1 236 ? -18.688 3.237 14.226 1.00 79.06 236 ASN A N 1
ATOM 1926 C CA . ASN A 1 236 ? -19.679 4.055 13.529 1.00 79.06 236 ASN A CA 1
ATOM 1927 C C . ASN A 1 236 ? -20.876 3.232 13.027 1.00 79.06 236 ASN A C 1
ATOM 1929 O O . ASN A 1 236 ? -20.735 2.076 12.615 1.00 79.06 236 ASN A O 1
ATOM 1933 N N . GLY A 1 237 ? -22.054 3.858 13.029 1.00 69.00 237 GLY A N 1
ATOM 1934 C CA . GLY A 1 237 ? -23.231 3.369 12.321 1.00 69.00 237 GLY A CA 1
ATOM 1935 C C . GLY A 1 237 ? -23.116 3.686 10.832 1.00 69.00 237 GLY A C 1
ATOM 1936 O O . GLY A 1 237 ? -22.921 4.833 10.441 1.00 69.00 237 GLY A O 1
ATOM 1937 N N . PHE A 1 238 ? -23.231 2.664 9.997 1.00 61.91 238 PHE A N 1
ATOM 1938 C CA . PHE A 1 238 ? -23.071 2.739 8.556 1.00 61.91 238 PHE A CA 1
ATOM 1939 C C . PHE A 1 238 ? -24.323 2.206 7.862 1.00 61.91 238 PHE A C 1
ATOM 1941 O O . PHE A 1 238 ? -24.674 1.036 8.012 1.00 61.91 238 PHE A O 1
ATOM 1948 N N . ASN A 1 239 ? -24.984 3.053 7.078 1.00 55.03 239 ASN A N 1
ATOM 1949 C CA . ASN A 1 239 ? -26.119 2.656 6.247 1.00 55.03 239 ASN A CA 1
ATOM 1950 C C . ASN A 1 239 ? -25.602 2.267 4.857 1.00 55.03 239 ASN A C 1
ATOM 1952 O O . ASN A 1 239 ? -24.844 3.038 4.267 1.00 55.03 239 ASN A O 1
ATOM 1956 N N . ALA A 1 240 ? -25.988 1.089 4.357 1.00 55.50 240 ALA A N 1
ATOM 1957 C CA . ALA A 1 240 ? -25.654 0.634 3.002 1.00 55.50 240 ALA A CA 1
ATOM 1958 C C . ALA A 1 240 ? -26.884 0.625 2.088 1.00 55.50 240 ALA A C 1
ATOM 1960 O O . ALA A 1 240 ? -27.982 0.304 2.60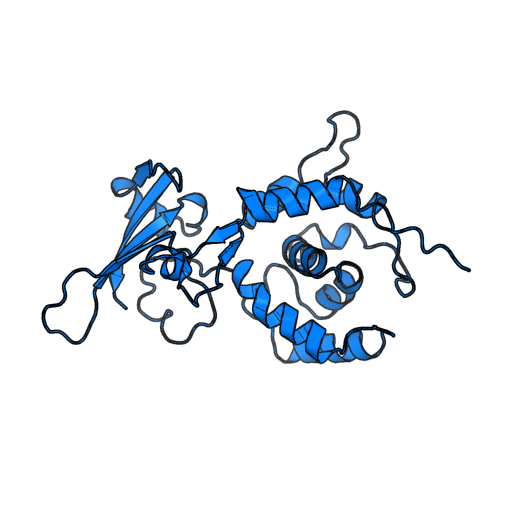2 1.00 55.50 240 ALA A O 1
#

Mean predicted aligned error: 7.61 Å

Solvent-accessible surface area (backbone atoms only — not comparable to full-atom values): 14154 Å² total; per-residue (Å²): 138,81,82,78,75,76,76,78,73,41,69,60,54,51,51,49,55,48,43,43,69,72,68,32,47,44,66,26,22,71,32,74,63,31,86,62,47,88,73,38,85,59,86,60,46,33,43,46,53,67,61,53,53,52,51,38,65,33,58,76,39,89,90,72,65,43,24,43,45,56,54,37,60,75,60,51,76,74,50,99,84,48,90,63,78,86,61,72,68,48,60,45,77,90,71,18,25,59,60,53,36,53,54,27,46,76,70,75,44,46,87,48,43,66,50,38,46,76,22,68,47,26,50,80,36,68,88,63,76,44,74,66,30,51,52,44,31,52,60,58,45,70,73,51,96,55,97,64,56,61,68,54,56,52,50,51,48,68,66,52,44,31,24,68,44,47,44,80,55,54,71,86,54,86,82,65,69,79,90,56,87,53,39,66,64,30,54,38,63,42,77,60,74,90,80,85,70,100,62,54,40,28,42,36,30,30,42,52,87,68,51,76,35,65,69,37,50,62,74,31,56,91,41,54,46,82,41,94,85,71,38,55,25,30,53,47,84,42,77,98

pLDDT: mean 84.29, std 14.09, range [32.34, 97.25]

Radius of gyration: 20.43 Å; Cα contacts (8 Å, |Δi|>4): 313; chains: 1; bounding box: 64×45×48 Å